Protein AF-A0A2D8CBP5-F1 (afdb_monomer)

pLDDT: mean 80.29, std 13.77,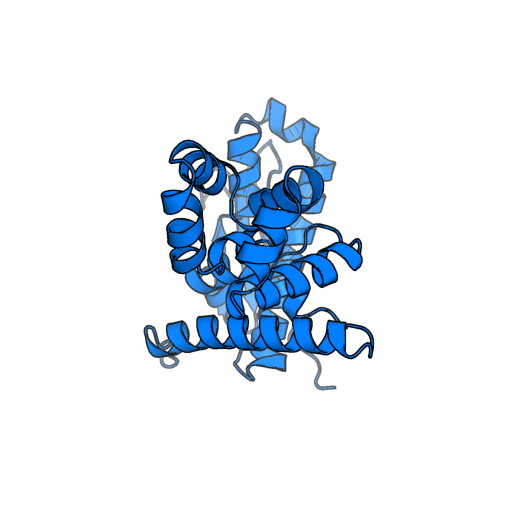 range [31.55, 96.19]

Structure (mmCIF, N/CA/C/O backbone):
data_AF-A0A2D8CBP5-F1
#
_entry.id   AF-A0A2D8CBP5-F1
#
loop_
_atom_site.group_PDB
_atom_site.id
_atom_site.type_symbol
_atom_site.label_atom_id
_atom_site.label_alt_id
_atom_site.label_comp_id
_atom_site.label_asym_id
_atom_site.label_entity_id
_atom_site.label_seq_id
_atom_site.pdbx_PDB_ins_code
_atom_site.Cartn_x
_atom_site.Cartn_y
_atom_site.Cartn_z
_atom_site.occupancy
_atom_site.B_iso_or_equiv
_atom_site.auth_seq_id
_atom_site.auth_comp_id
_atom_site.auth_asym_id
_atom_site.auth_atom_id
_atom_site.pdbx_PDB_model_num
ATOM 1 N N . MET A 1 1 ? 24.090 -18.699 -6.655 1.00 42.22 1 MET A N 1
ATOM 2 C CA . MET A 1 1 ? 23.149 -17.684 -7.175 1.00 42.22 1 MET A CA 1
ATOM 3 C C . MET A 1 1 ? 23.196 -17.719 -8.694 1.00 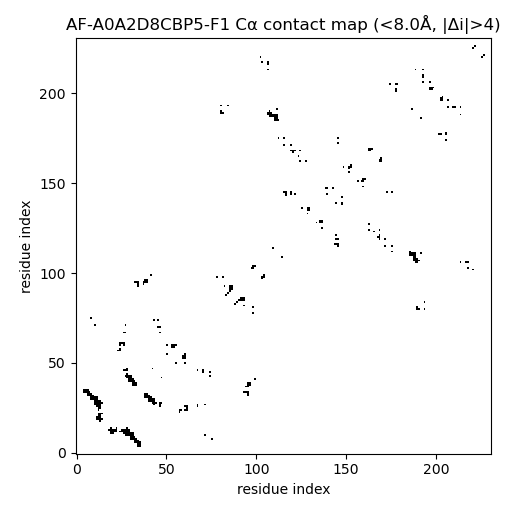42.22 1 MET A C 1
ATOM 5 O O . MET A 1 1 ? 24.270 -17.511 -9.251 1.00 42.22 1 MET A O 1
ATOM 9 N N . GLN A 1 2 ? 22.088 -18.048 -9.367 1.00 48.50 2 GLN A N 1
ATOM 10 C CA . GLN A 1 2 ? 21.991 -17.847 -10.818 1.00 48.50 2 GLN A CA 1
ATOM 11 C C . GLN A 1 2 ? 22.152 -16.346 -11.109 1.00 48.50 2 GLN A C 1
ATOM 13 O O . GLN A 1 2 ? 21.658 -15.511 -10.352 1.00 48.50 2 GLN A O 1
ATOM 18 N N . LYS A 1 3 ? 22.898 -15.982 -12.159 1.00 60.31 3 LYS A N 1
ATOM 19 C CA . LYS A 1 3 ? 23.015 -14.575 -12.569 1.00 60.31 3 LYS A CA 1
ATOM 20 C C . LYS A 1 3 ? 21.635 -14.097 -13.027 1.00 60.31 3 LYS A C 1
ATOM 22 O O . LYS A 1 3 ? 21.144 -14.600 -14.035 1.00 60.31 3 LYS A O 1
ATOM 27 N N . LYS A 1 4 ? 21.038 -13.138 -12.306 1.00 67.50 4 LYS A N 1
ATOM 28 C CA . LYS A 1 4 ? 19.790 -12.475 -12.719 1.00 67.50 4 LYS A CA 1
ATOM 29 C C . LYS A 1 4 ? 19.959 -11.883 -14.120 1.00 67.50 4 LYS A C 1
ATOM 31 O O . LYS A 1 4 ? 21.032 -11.374 -14.467 1.00 67.50 4 LYS A O 1
ATOM 36 N N . THR A 1 5 ? 18.915 -11.975 -14.939 1.00 76.75 5 THR A N 1
ATOM 37 C CA . THR A 1 5 ? 18.967 -11.431 -16.299 1.00 76.75 5 THR A CA 1
ATOM 38 C C . THR A 1 5 ? 19.002 -9.905 -16.240 1.00 76.75 5 THR A C 1
ATOM 40 O O . THR A 1 5 ? 18.386 -9.288 -15.376 1.00 76.75 5 THR A O 1
ATOM 43 N N . LYS A 1 6 ? 19.735 -9.268 -17.159 1.00 82.81 6 LYS A N 1
ATOM 44 C CA . LYS A 1 6 ? 19.894 -7.811 -17.163 1.00 82.81 6 LYS A CA 1
ATOM 45 C C . LYS A 1 6 ? 18.568 -7.113 -17.491 1.00 82.81 6 LYS A C 1
ATOM 47 O O . LYS A 1 6 ? 18.084 -7.212 -18.620 1.00 82.81 6 LYS A O 1
ATOM 52 N N . LEU A 1 7 ? 18.035 -6.367 -16.526 1.00 86.50 7 LEU A N 1
ATOM 53 C CA . LEU A 1 7 ? 16.952 -5.409 -16.724 1.00 86.50 7 LEU A CA 1
ATOM 54 C C . LEU A 1 7 ? 17.525 -4.092 -17.270 1.00 86.50 7 LEU A C 1
ATOM 56 O O . LEU A 1 7 ? 18.588 -3.639 -16.846 1.00 86.50 7 LEU A O 1
ATOM 60 N N . ALA A 1 8 ? 16.860 -3.497 -18.259 1.00 87.00 8 ALA A N 1
ATOM 61 C CA . ALA A 1 8 ? 17.234 -2.197 -18.803 1.00 87.00 8 ALA A CA 1
ATOM 62 C C . ALA A 1 8 ? 16.045 -1.238 -18.726 1.00 87.00 8 ALA A C 1
ATOM 64 O O . ALA A 1 8 ? 15.034 -1.450 -19.394 1.00 87.00 8 ALA A O 1
ATOM 65 N N . ILE A 1 9 ? 16.199 -0.172 -17.942 1.00 85.19 9 ILE A N 1
ATOM 66 C CA . ILE A 1 9 ? 15.180 0.854 -17.717 1.00 85.19 9 ILE A CA 1
ATOM 67 C C . ILE A 1 9 ? 15.685 2.164 -18.321 1.00 85.19 9 ILE A C 1
ATOM 69 O O . ILE A 1 9 ? 16.819 2.576 -18.073 1.00 85.19 9 ILE A O 1
ATOM 73 N N . LYS A 1 10 ? 14.874 2.803 -19.165 1.00 83.31 10 LYS A N 1
ATOM 74 C CA . LYS A 1 10 ? 15.199 4.083 -19.806 1.00 83.31 10 LYS A CA 1
ATOM 75 C C . LYS A 1 10 ? 14.078 5.080 -19.575 1.00 83.31 10 LYS A C 1
ATOM 77 O O . LYS A 1 10 ? 12.931 4.787 -19.897 1.00 83.31 10 LYS A O 1
ATOM 82 N N . HIS A 1 11 ? 14.436 6.258 -19.084 1.00 74.06 11 HIS A N 1
ATOM 83 C CA . HIS A 1 11 ? 13.513 7.368 -18.888 1.00 74.06 11 HIS A CA 1
ATOM 84 C C . HIS A 1 11 ? 13.548 8.303 -20.089 1.00 74.06 11 HIS A C 1
ATOM 86 O O . HIS A 1 11 ? 14.586 8.487 -20.729 1.00 74.06 11 HIS A O 1
ATOM 92 N N . TYR A 1 12 ? 12.396 8.881 -20.400 1.00 73.50 12 TYR A N 1
ATOM 93 C CA . TYR A 1 12 ? 12.207 9.718 -21.568 1.00 73.50 12 TYR A CA 1
ATOM 94 C C . TYR A 1 12 ? 11.444 10.989 -21.232 1.00 73.50 12 TYR A C 1
ATOM 96 O O . TYR A 1 12 ? 10.463 10.979 -20.491 1.00 73.50 12 TYR A O 1
ATOM 104 N N . HIS A 1 13 ? 11.876 12.076 -21.864 1.00 66.94 13 HIS A N 1
ATOM 105 C CA . HIS A 1 13 ? 11.347 13.417 -21.659 1.00 66.94 13 HIS A CA 1
ATOM 106 C C . HIS A 1 13 ? 10.540 13.850 -22.893 1.00 66.94 13 HIS A C 1
ATOM 108 O O . HIS A 1 13 ? 11.087 13.876 -24.001 1.00 66.94 13 HIS A O 1
ATOM 114 N N . GLY A 1 14 ? 9.253 14.184 -22.738 1.00 55.59 14 GLY A N 1
ATOM 115 C CA . GLY A 1 14 ? 8.400 14.592 -23.869 1.00 55.59 14 GLY A CA 1
ATOM 116 C C . GLY A 1 14 ? 6.905 14.653 -23.554 1.00 55.59 14 GLY A C 1
ATOM 117 O O . GLY A 1 14 ? 6.440 13.903 -22.712 1.00 55.59 14 GLY A O 1
ATOM 118 N N . LYS A 1 15 ? 6.156 15.521 -24.254 1.00 51.97 15 LYS A N 1
ATOM 119 C CA . LYS A 1 15 ? 4.681 15.625 -24.162 1.00 51.97 15 LYS A CA 1
ATOM 120 C C . LYS A 1 15 ? 3.926 14.599 -25.032 1.00 51.97 15 LYS A C 1
ATOM 122 O O . LYS A 1 15 ? 2.720 14.468 -24.891 1.00 51.97 15 LYS A O 1
ATOM 127 N N . GLU A 1 16 ? 4.619 13.888 -25.926 1.00 51.06 16 GLU A N 1
ATOM 128 C CA . GLU A 1 16 ? 4.045 12.908 -26.862 1.00 51.06 16 GLU A CA 1
ATOM 129 C C . GLU A 1 16 ? 5.017 11.734 -27.078 1.00 51.06 16 GLU A C 1
ATOM 131 O O . GLU A 1 16 ? 6.237 11.936 -27.115 1.00 51.06 16 GLU A O 1
ATOM 136 N N . LEU A 1 17 ? 4.478 10.526 -27.295 1.00 43.56 17 LEU A N 1
ATOM 137 C CA . LEU A 1 17 ? 5.225 9.281 -27.558 1.00 43.56 17 LEU A CA 1
ATOM 138 C C . LEU A 1 17 ? 6.213 9.390 -28.737 1.00 43.56 17 LEU A C 1
ATOM 140 O O . LEU A 1 17 ? 7.260 8.742 -28.727 1.00 43.56 17 LEU A O 1
ATOM 144 N N . GLU A 1 18 ? 5.906 10.226 -29.730 1.00 43.53 18 GLU A N 1
ATOM 145 C CA . GLU A 1 18 ? 6.716 10.435 -30.939 1.00 43.53 18 GLU A CA 1
ATOM 146 C C . GLU A 1 18 ? 7.840 11.473 -30.757 1.00 43.53 18 GLU A C 1
ATOM 148 O O . GLU A 1 18 ? 8.780 11.525 -31.550 1.00 43.53 18 GLU A O 1
ATOM 153 N N . LYS A 1 19 ? 7.784 12.291 -29.695 1.00 43.28 19 LYS A N 1
ATOM 154 C CA . LYS A 1 19 ? 8.710 13.419 -29.442 1.00 43.28 19 LYS A CA 1
ATOM 155 C C . LYS A 1 19 ? 9.721 13.147 -28.324 1.00 43.28 19 LYS A C 1
ATOM 157 O O . LYS A 1 19 ? 10.393 14.064 -27.843 1.00 43.28 19 LYS A O 1
ATOM 162 N N . ILE A 1 20 ? 9.836 11.887 -27.915 1.00 43.75 20 ILE A N 1
ATOM 163 C CA . ILE A 1 20 ? 10.781 11.404 -26.910 1.00 43.75 20 ILE A CA 1
ATOM 164 C C . ILE A 1 20 ? 12.217 11.856 -27.260 1.00 43.75 20 ILE A C 1
ATOM 166 O O . ILE A 1 20 ? 12.769 11.461 -28.286 1.00 43.75 20 ILE A O 1
ATOM 170 N N . GLY A 1 21 ? 12.813 12.69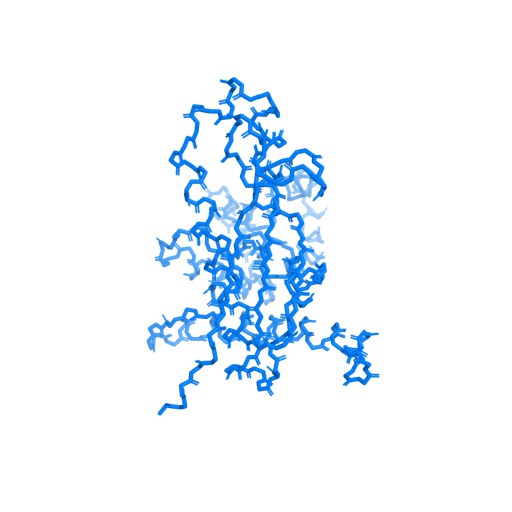9 -26.403 1.00 41.41 21 GLY A N 1
ATOM 171 C CA . GLY A 1 21 ? 14.166 13.258 -26.580 1.00 41.41 21 GLY A CA 1
ATOM 172 C C . GLY A 1 21 ? 14.232 14.742 -26.975 1.00 41.41 21 GLY A C 1
ATOM 173 O O . GLY A 1 21 ? 15.328 15.250 -27.193 1.00 41.41 21 GLY A O 1
ATOM 174 N N . LYS A 1 22 ? 13.092 15.448 -27.064 1.00 42.06 22 LYS A N 1
ATOM 175 C CA . LYS A 1 22 ? 13.033 16.880 -27.439 1.00 42.06 22 LYS A CA 1
ATOM 176 C C . LYS A 1 22 ? 12.299 17.783 -26.433 1.00 42.06 22 LYS A C 1
ATOM 178 O O . LYS A 1 22 ? 11.896 18.887 -26.790 1.00 42.06 22 LYS A O 1
ATOM 183 N N . SER A 1 23 ? 12.093 17.343 -25.189 1.00 43.97 23 SER A N 1
ATOM 184 C CA . SER A 1 23 ? 11.546 18.220 -24.141 1.00 43.97 23 SER A CA 1
ATOM 185 C C . SER A 1 23 ? 12.640 19.109 -23.558 1.00 43.97 23 SER A C 1
ATOM 187 O O . SER A 1 23 ? 13.633 18.598 -23.048 1.00 43.97 23 SER A O 1
ATOM 189 N N . SER A 1 24 ? 12.433 20.426 -23.576 1.00 47.03 24 SER A N 1
ATOM 190 C CA . SER A 1 24 ? 13.322 21.404 -22.937 1.00 47.03 24 SER A CA 1
ATOM 191 C C . SER A 1 24 ? 13.327 21.321 -21.405 1.00 47.03 24 SER A C 1
ATOM 193 O O . SER A 1 24 ? 14.210 21.894 -20.778 1.00 47.03 24 SER A O 1
ATOM 195 N N . ALA A 1 25 ? 12.364 20.614 -20.800 1.00 52.66 25 ALA A N 1
ATOM 196 C CA . ALA A 1 25 ? 12.226 20.502 -19.348 1.00 52.66 25 ALA A CA 1
ATOM 197 C C . ALA A 1 25 ? 12.965 19.302 -18.728 1.00 52.66 25 ALA A C 1
ATOM 199 O O . ALA A 1 25 ? 13.000 19.208 -17.508 1.00 52.66 25 ALA A O 1
ATOM 200 N N . SER A 1 26 ? 13.502 18.365 -19.526 1.00 56.03 26 SER A N 1
ATOM 201 C CA . SER A 1 26 ? 14.209 17.162 -19.029 1.00 56.03 26 SER A CA 1
ATOM 202 C C . SER A 1 26 ? 13.465 16.371 -17.934 1.00 56.03 26 SER A C 1
ATOM 204 O O . SER A 1 26 ? 14.080 15.690 -17.120 1.00 56.03 26 SER A O 1
ATOM 206 N N . PHE A 1 27 ? 12.130 16.430 -17.917 1.00 64.56 27 PHE A N 1
ATOM 207 C CA . PHE A 1 27 ? 11.296 15.748 -16.927 1.00 64.56 27 PHE A CA 1
ATOM 208 C C . PHE A 1 27 ? 10.838 14.372 -17.452 1.00 64.56 27 PHE A C 1
ATOM 210 O O . PHE A 1 27 ? 10.397 14.300 -18.605 1.00 64.56 27 PHE A O 1
ATOM 217 N N . PRO A 1 28 ? 11.022 13.259 -16.716 1.00 66.69 28 PRO A N 1
ATOM 218 C CA . PRO A 1 28 ? 10.708 11.911 -17.188 1.00 66.69 28 PRO A CA 1
ATOM 219 C C . PRO A 1 28 ? 9.190 11.698 -17.208 1.00 66.69 28 PRO A C 1
ATOM 221 O O . PRO A 1 28 ? 8.553 11.544 -16.175 1.00 66.69 28 PRO A O 1
ATOM 224 N N . LEU A 1 29 ? 8.601 11.693 -18.400 1.00 70.88 29 LEU A N 1
ATOM 225 C CA . LEU A 1 29 ? 7.168 11.432 -18.581 1.00 70.88 29 LEU A CA 1
ATOM 226 C C . LEU A 1 29 ? 6.894 10.007 -19.044 1.00 70.88 29 LEU A C 1
ATOM 228 O O . LEU A 1 29 ? 5.781 9.520 -18.885 1.00 70.88 29 LEU A O 1
ATOM 232 N N . TYR A 1 30 ? 7.905 9.315 -19.571 1.00 75.25 30 TYR A N 1
ATOM 233 C CA . TYR A 1 30 ? 7.776 7.927 -19.992 1.00 75.25 30 TYR A CA 1
ATOM 234 C C . TYR A 1 30 ? 8.954 7.083 -19.521 1.00 75.25 30 TYR A C 1
ATOM 236 O O . TYR A 1 30 ? 10.094 7.549 -19.477 1.00 75.25 30 TYR A O 1
ATOM 244 N N . VAL A 1 31 ? 8.669 5.815 -19.255 1.00 83.00 31 VAL A N 1
ATOM 245 C CA . VAL A 1 31 ? 9.629 4.777 -18.895 1.00 83.00 31 VAL A CA 1
ATOM 246 C C . VAL A 1 31 ? 9.542 3.671 -19.939 1.00 83.00 31 VAL A C 1
ATOM 248 O O . VAL A 1 31 ? 8.459 3.246 -20.338 1.00 83.00 31 VAL A O 1
ATOM 251 N N . MET A 1 32 ? 10.688 3.200 -20.418 1.00 86.88 32 MET A N 1
ATOM 252 C CA . MET A 1 32 ? 10.793 1.938 -21.141 1.00 86.88 32 MET A CA 1
ATOM 253 C C . MET A 1 32 ? 11.512 0.939 -20.267 1.00 86.88 32 MET A C 1
ATOM 255 O O . MET A 1 32 ? 12.648 1.175 -19.859 1.00 86.88 32 MET A O 1
ATOM 259 N N . VAL A 1 33 ? 10.883 -0.211 -20.096 1.00 87.94 33 VAL A N 1
ATOM 260 C CA . VAL A 1 33 ? 11.467 -1.364 -19.431 1.00 87.94 33 VAL A CA 1
ATOM 261 C C . VAL A 1 33 ? 11.685 -2.442 -20.481 1.00 87.94 33 VAL A C 1
ATOM 263 O O . VAL A 1 33 ? 10.768 -2.831 -21.207 1.00 87.94 33 VAL A O 1
ATOM 266 N N . ARG A 1 34 ? 12.927 -2.906 -20.598 1.00 88.06 34 ARG A N 1
ATOM 267 C CA . ARG A 1 34 ? 13.308 -4.039 -21.438 1.00 88.06 34 ARG A CA 1
ATOM 268 C C . ARG A 1 34 ? 13.879 -5.136 -20.559 1.00 88.06 34 ARG A C 1
ATOM 270 O O . ARG A 1 34 ? 14.857 -4.915 -19.846 1.00 88.06 34 ARG A O 1
ATOM 277 N N . TYR A 1 35 ? 13.308 -6.323 -20.691 1.00 88.69 35 TYR A N 1
ATOM 278 C CA . TYR A 1 35 ? 13.758 -7.524 -20.009 1.00 88.69 35 TYR A CA 1
ATOM 279 C C . TYR A 1 35 ? 13.733 -8.691 -20.993 1.00 88.69 35 TYR A C 1
ATOM 281 O O . TYR A 1 35 ? 12.716 -8.930 -21.644 1.00 88.69 35 TYR A O 1
ATOM 289 N N . LYS A 1 36 ? 14.869 -9.383 -21.156 1.00 86.62 36 LYS A N 1
ATOM 290 C CA . LYS A 1 36 ? 15.049 -10.420 -22.191 1.00 86.62 36 LYS A CA 1
ATOM 291 C C . LYS A 1 36 ? 14.610 -9.899 -23.579 1.00 86.62 36 LYS A C 1
ATOM 293 O O . LYS A 1 36 ? 15.136 -8.886 -24.060 1.00 86.62 36 LYS A O 1
ATOM 298 N N . ASN A 1 37 ? 13.648 -10.575 -24.210 1.00 83.38 37 ASN A N 1
ATOM 299 C CA . ASN A 1 37 ? 13.089 -10.226 -25.519 1.00 83.38 37 ASN A CA 1
ATOM 300 C C . ASN A 1 37 ? 11.840 -9.334 -25.429 1.00 83.38 37 ASN A C 1
ATOM 302 O O . ASN A 1 37 ? 11.390 -8.820 -26.453 1.00 83.38 37 ASN A O 1
ATOM 306 N N . ALA A 1 38 ? 11.311 -9.102 -24.225 1.00 86.00 38 ALA A N 1
ATOM 307 C CA . ALA A 1 38 ? 10.141 -8.270 -24.002 1.00 86.00 38 ALA A CA 1
ATOM 308 C C . ALA A 1 38 ? 10.534 -6.803 -23.769 1.00 86.00 38 ALA A C 1
ATOM 310 O O . ALA A 1 38 ? 11.563 -6.479 -23.162 1.00 86.00 38 ALA A O 1
ATOM 311 N N . LYS A 1 39 ? 9.696 -5.893 -24.266 1.00 87.38 39 LYS A N 1
ATOM 312 C CA . LYS A 1 39 ? 9.829 -4.450 -24.059 1.00 87.38 39 LYS A CA 1
ATOM 313 C C . LYS A 1 39 ? 8.448 -3.853 -23.816 1.00 87.38 39 LYS A C 1
ATOM 315 O O . LYS A 1 39 ? 7.542 -4.095 -24.607 1.00 87.38 39 LYS A O 1
ATOM 320 N N . THR A 1 40 ? 8.331 -3.016 -22.796 1.00 85.94 40 THR A N 1
ATOM 321 C CA . THR A 1 40 ? 7.116 -2.243 -22.520 1.00 85.94 40 THR A CA 1
ATOM 322 C C . THR A 1 40 ? 7.495 -0.786 -22.328 1.00 85.94 40 THR A C 1
ATOM 324 O O . THR A 1 40 ? 8.549 -0.471 -21.773 1.00 85.94 40 THR A O 1
ATOM 327 N N . LYS A 1 41 ? 6.657 0.109 -22.848 1.00 85.25 41 LYS A N 1
ATOM 328 C CA . LYS A 1 41 ? 6.745 1.551 -22.623 1.00 85.25 41 LYS A CA 1
ATOM 329 C C . LYS A 1 41 ? 5.491 1.996 -21.897 1.00 85.25 41 LYS A C 1
ATOM 331 O O . LYS A 1 41 ? 4.406 1.568 -22.277 1.00 85.25 41 LYS A O 1
ATOM 336 N N . PHE A 1 42 ? 5.643 2.880 -20.927 1.00 80.31 42 PHE A N 1
ATOM 337 C CA . PHE A 1 42 ? 4.525 3.436 -20.180 1.00 80.31 42 PHE A CA 1
ATOM 338 C C . PHE A 1 42 ? 4.828 4.837 -19.689 1.00 80.31 42 PHE A C 1
ATOM 340 O O . PHE A 1 42 ? 5.968 5.293 -19.767 1.00 80.31 42 PHE A O 1
ATOM 347 N N . ALA A 1 43 ? 3.795 5.547 -19.255 1.00 78.62 43 ALA A N 1
ATOM 348 C CA . ALA A 1 43 ? 3.967 6.873 -18.693 1.00 78.62 43 ALA A CA 1
ATOM 349 C C . ALA A 1 43 ? 4.463 6.759 -17.242 1.00 78.62 43 ALA A C 1
ATOM 351 O O . ALA A 1 43 ? 3.899 5.981 -16.479 1.00 78.62 43 ALA A O 1
ATOM 352 N N . SER A 1 44 ? 5.511 7.498 -16.859 1.00 78.31 44 SER A N 1
ATOM 353 C CA . SER A 1 44 ? 6.015 7.474 -15.473 1.00 78.31 44 SER A CA 1
ATOM 354 C C . SER A 1 44 ? 4.940 8.034 -14.554 1.00 78.31 44 SER A C 1
ATOM 356 O O . SER A 1 44 ? 4.545 9.190 -14.708 1.00 78.31 44 SER A O 1
ATOM 358 N N . ARG A 1 45 ? 4.456 7.234 -13.603 1.00 73.81 45 ARG A N 1
ATOM 359 C CA . ARG A 1 45 ? 3.365 7.658 -12.716 1.00 73.81 45 ARG A CA 1
ATOM 360 C C . ARG A 1 45 ? 3.859 8.548 -11.589 1.00 73.81 45 ARG A C 1
ATOM 362 O O . ARG A 1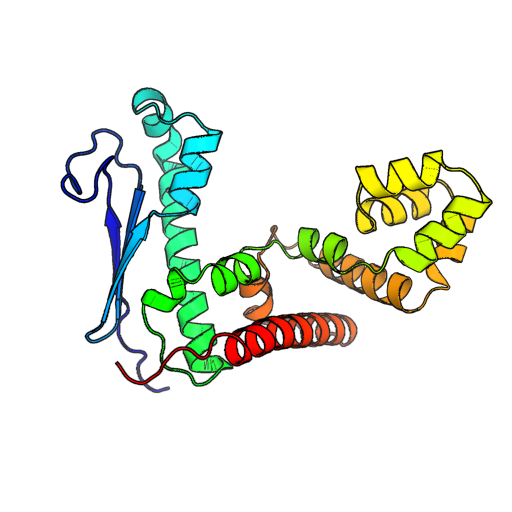 45 ? 3.187 9.535 -11.292 1.00 73.81 45 ARG A O 1
ATOM 369 N N . LEU A 1 46 ? 5.057 8.292 -11.058 1.00 74.75 46 LEU A N 1
ATOM 370 C CA . LEU A 1 46 ? 5.739 9.233 -10.163 1.00 74.75 46 LEU A CA 1
ATOM 371 C C . LEU A 1 46 ? 5.979 10.571 -10.870 1.00 74.75 46 LEU A C 1
ATOM 373 O O . LEU A 1 46 ? 5.686 11.632 -10.320 1.00 74.75 46 LEU A O 1
ATOM 377 N N . GLY A 1 47 ? 6.402 10.515 -12.135 1.00 75.81 47 GLY A N 1
ATOM 378 C CA . GLY A 1 47 ? 6.550 11.692 -12.976 1.00 75.81 47 GLY A CA 1
ATOM 379 C C . GLY A 1 47 ? 5.235 12.448 -13.205 1.00 75.81 47 GLY A C 1
ATOM 380 O O . GLY A 1 47 ? 5.174 13.656 -12.987 1.00 75.81 47 GLY A O 1
ATOM 381 N N . ILE A 1 48 ? 4.166 11.757 -13.615 1.00 75.38 48 ILE A N 1
ATOM 382 C CA . ILE A 1 48 ? 2.849 12.371 -13.855 1.00 75.38 48 ILE A CA 1
ATOM 383 C C . ILE A 1 48 ? 2.297 13.008 -12.577 1.00 75.38 48 ILE A C 1
ATOM 385 O O . ILE A 1 48 ? 1.827 14.144 -12.623 1.00 75.38 48 ILE A O 1
ATOM 389 N N . ARG A 1 49 ? 2.360 12.302 -11.441 1.00 74.12 49 ARG A N 1
ATOM 390 C CA . ARG A 1 49 ? 1.873 12.811 -10.154 1.00 74.12 49 ARG A CA 1
ATOM 391 C C . ARG A 1 49 ? 2.596 14.100 -9.774 1.00 74.12 49 ARG A C 1
ATOM 393 O O . ARG A 1 49 ? 1.942 15.109 -9.529 1.00 74.12 49 ARG A O 1
ATOM 400 N N . PHE A 1 50 ? 3.923 14.095 -9.846 1.00 75.69 50 PHE A N 1
ATOM 401 C CA . PHE A 1 50 ? 4.730 15.272 -9.543 1.00 75.69 50 PHE A CA 1
ATOM 402 C C . PHE A 1 50 ? 4.403 16.463 -10.456 1.00 75.69 50 PHE A C 1
ATOM 404 O O . PHE A 1 50 ? 4.304 17.597 -9.990 1.00 75.69 50 PHE A O 1
ATOM 411 N N . VAL A 1 51 ? 4.202 16.221 -11.755 1.00 75.06 51 VAL A N 1
ATOM 412 C CA . VAL A 1 51 ? 3.820 17.261 -12.727 1.00 75.06 51 VAL A CA 1
ATOM 413 C C . VAL A 1 51 ? 2.449 17.856 -12.413 1.00 75.06 51 VAL A C 1
ATOM 415 O O . VAL A 1 51 ? 2.274 19.070 -12.531 1.00 75.06 51 VAL A O 1
ATOM 418 N N . ASN A 1 52 ? 1.491 17.025 -12.000 1.00 72.31 52 ASN A N 1
ATOM 419 C CA . ASN A 1 52 ? 0.158 17.481 -11.609 1.00 72.31 52 ASN A CA 1
ATOM 420 C C . ASN A 1 52 ? 0.199 18.325 -10.327 1.00 72.31 52 ASN A C 1
ATOM 422 O O . ASN A 1 52 ? -0.491 19.336 -10.246 1.00 72.31 52 ASN A O 1
ATOM 426 N N . GLU A 1 53 ? 1.028 17.942 -9.355 1.00 76.81 53 GLU A N 1
ATOM 427 C CA . GLU A 1 53 ? 1.172 18.640 -8.071 1.00 76.81 53 GLU A CA 1
ATOM 428 C C . GLU A 1 53 ? 1.924 19.976 -8.190 1.00 76.81 53 GLU A C 1
ATOM 430 O O . GLU A 1 53 ? 1.604 20.928 -7.482 1.00 76.81 53 GLU A O 1
ATOM 435 N N . ASN A 1 54 ? 2.906 20.072 -9.094 1.00 74.31 54 ASN A N 1
ATOM 436 C CA . ASN A 1 54 ? 3.817 21.224 -9.180 1.00 74.31 54 ASN A CA 1
ATOM 437 C C . ASN A 1 54 ? 3.560 22.147 -10.383 1.00 74.31 54 ASN A C 1
ATOM 439 O O . ASN A 1 54 ? 4.284 23.123 -10.579 1.00 74.31 54 ASN A O 1
ATOM 443 N N . GLY A 1 55 ? 2.533 21.859 -11.187 1.00 66.12 55 GLY A N 1
ATOM 444 C CA . GLY A 1 55 ? 2.221 22.596 -12.407 1.00 66.12 55 GLY A CA 1
ATOM 445 C C . GLY A 1 55 ? 3.138 22.199 -13.569 1.00 66.12 55 GLY A C 1
ATOM 446 O O . GLY A 1 55 ? 4.361 22.284 -13.503 1.00 66.12 55 GLY A O 1
ATOM 447 N N . GLY A 1 56 ? 2.543 21.785 -14.690 1.00 66.19 56 GLY A N 1
ATOM 448 C CA . GLY A 1 56 ? 3.266 21.253 -15.853 1.00 66.19 56 GLY A CA 1
ATOM 449 C C . GLY A 1 56 ? 4.045 22.265 -16.702 1.00 66.19 56 GLY A C 1
ATOM 450 O O . GLY A 1 56 ? 4.396 21.961 -17.848 1.00 66.19 56 GLY A O 1
ATOM 451 N N . GLU A 1 57 ? 4.303 23.469 -16.188 1.00 69.94 57 GLU A N 1
ATOM 452 C CA . GLU A 1 57 ? 5.099 24.479 -16.881 1.00 69.94 57 GLU A CA 1
ATOM 453 C C . GLU A 1 57 ? 6.596 24.158 -16.793 1.00 69.94 57 GLU A C 1
ATOM 455 O O . GLU A 1 57 ? 7.175 23.989 -15.721 1.00 69.94 57 GLU A O 1
ATOM 460 N N . SER A 1 58 ? 7.268 24.131 -17.945 1.00 65.25 58 SER A N 1
ATOM 461 C CA . SER A 1 58 ? 8.695 23.798 -18.048 1.00 65.25 58 SER A CA 1
ATOM 462 C C . SER A 1 58 ? 9.611 24.734 -17.249 1.00 65.25 58 SER A C 1
ATOM 464 O O . SER A 1 58 ? 10.652 24.304 -16.759 1.00 65.25 58 SER A O 1
ATOM 466 N N . SER A 1 59 ? 9.230 26.007 -17.112 1.00 67.81 59 SER A N 1
ATOM 467 C CA . SER A 1 59 ? 9.936 27.029 -16.322 1.00 67.81 59 SER A CA 1
ATOM 468 C C . SER A 1 59 ? 9.904 26.749 -14.815 1.00 67.81 59 SER A C 1
ATOM 470 O O . SER A 1 59 ? 10.812 27.168 -14.093 1.00 67.81 59 SER A O 1
ATOM 472 N N . ILE A 1 60 ? 8.866 26.053 -14.346 1.00 68.00 60 ILE A N 1
ATOM 473 C CA . ILE A 1 60 ? 8.672 25.658 -12.951 1.00 68.00 60 ILE A CA 1
ATOM 474 C C . ILE A 1 60 ? 9.396 24.334 -12.699 1.00 68.00 60 ILE A C 1
ATOM 476 O O . ILE A 1 60 ? 10.257 24.268 -11.824 1.00 68.00 60 ILE A O 1
ATOM 480 N N . LEU A 1 61 ? 9.145 23.322 -13.536 1.00 65.88 61 LEU A N 1
ATOM 481 C CA . LEU A 1 61 ? 9.731 21.983 -13.394 1.00 65.88 61 LEU A CA 1
ATOM 482 C C . LEU A 1 61 ? 11.265 21.976 -13.491 1.00 65.88 61 LEU A C 1
ATOM 484 O O . LEU A 1 61 ? 11.921 21.218 -12.781 1.00 65.88 61 LEU A O 1
ATOM 488 N N . GLY A 1 62 ? 11.856 22.867 -14.298 1.00 65.19 62 GLY A N 1
ATOM 489 C CA . GLY A 1 62 ? 13.314 22.998 -14.421 1.00 65.19 62 GLY A CA 1
ATOM 490 C C . GLY A 1 62 ? 14.036 23.423 -13.133 1.00 65.19 62 GLY A C 1
ATOM 491 O O . GLY A 1 62 ? 15.263 23.347 -13.069 1.00 65.19 62 GLY A O 1
ATOM 492 N N . LYS A 1 63 ? 13.302 23.860 -12.098 1.00 73.88 63 LYS A N 1
ATOM 493 C CA . LYS A 1 63 ? 13.854 24.206 -10.777 1.00 73.88 63 LYS A CA 1
ATOM 494 C C . LYS A 1 63 ? 13.990 22.996 -9.842 1.00 73.88 63 LYS A C 1
ATOM 496 O O . LYS A 1 63 ? 14.705 23.097 -8.850 1.00 73.88 63 LYS A O 1
ATOM 501 N N . PHE A 1 64 ? 13.381 21.857 -10.177 1.00 71.44 64 PHE A N 1
ATOM 502 C CA . PHE A 1 64 ? 13.283 20.666 -9.320 1.00 71.44 64 PHE A CA 1
ATOM 503 C C . PHE A 1 64 ? 14.218 19.523 -9.748 1.00 71.44 64 PHE A C 1
ATOM 505 O O . PHE A 1 64 ? 13.922 18.349 -9.560 1.00 71.44 64 PHE A O 1
ATOM 512 N N . ASN A 1 65 ? 15.376 19.835 -10.341 1.00 69.00 65 ASN A N 1
ATOM 513 C CA . ASN A 1 65 ? 16.268 18.812 -10.908 1.00 69.00 65 ASN A CA 1
ATOM 514 C C . ASN A 1 65 ? 16.696 17.719 -9.909 1.00 69.00 65 ASN A C 1
ATOM 516 O O . ASN A 1 65 ? 16.896 16.578 -10.315 1.00 69.00 65 ASN A O 1
ATOM 520 N N . ARG A 1 66 ? 16.848 18.044 -8.617 1.00 74.19 66 ARG A N 1
ATOM 521 C CA . ARG A 1 66 ? 17.182 17.044 -7.586 1.00 74.19 66 ARG A CA 1
ATOM 522 C C . ARG A 1 66 ? 16.014 16.101 -7.310 1.00 74.19 66 ARG A C 1
ATOM 524 O O . ARG A 1 66 ? 16.225 14.895 -7.251 1.00 74.19 66 ARG A O 1
ATOM 531 N N . ASP A 1 67 ? 14.806 16.640 -7.214 1.00 76.50 67 ASP A N 1
ATOM 532 C CA . ASP A 1 67 ? 13.596 15.853 -6.971 1.00 76.50 67 ASP A CA 1
ATOM 533 C C . ASP A 1 67 ? 13.300 14.945 -8.167 1.00 76.50 67 ASP A C 1
ATOM 535 O O . ASP A 1 67 ? 12.976 13.778 -7.997 1.00 76.50 67 ASP A O 1
ATOM 539 N N . VAL A 1 68 ? 13.544 15.429 -9.389 1.00 72.31 68 VAL A N 1
ATOM 540 C CA . VAL A 1 68 ? 13.456 14.619 -10.614 1.00 72.31 68 VAL A CA 1
ATOM 541 C C . VAL A 1 68 ? 14.386 13.407 -10.577 1.00 72.31 68 VAL A C 1
ATOM 543 O O . VAL A 1 68 ? 13.977 12.316 -10.968 1.00 72.31 68 VAL A O 1
ATOM 546 N N . ILE A 1 69 ? 15.630 13.581 -10.123 1.00 75.06 69 ILE A N 1
ATOM 547 C CA . ILE A 1 69 ? 16.579 12.467 -9.993 1.00 75.06 69 ILE A CA 1
ATOM 548 C C . ILE A 1 69 ? 16.070 11.465 -8.955 1.00 75.06 69 ILE A C 1
ATOM 550 O O . ILE A 1 69 ? 16.041 10.273 -9.250 1.00 75.06 69 ILE A O 1
ATOM 554 N N . SER A 1 70 ? 15.594 11.943 -7.801 1.00 78.12 70 SER A N 1
ATOM 555 C CA . SER A 1 70 ? 15.006 11.081 -6.767 1.00 78.12 70 SER A CA 1
ATOM 556 C C . SER A 1 70 ? 13.823 10.271 -7.304 1.00 78.12 70 SER A C 1
ATOM 558 O O . SER A 1 70 ? 13.768 9.066 -7.097 1.00 78.12 70 SER A O 1
ATOM 560 N N . LEU A 1 71 ? 12.918 10.895 -8.068 1.00 76.44 71 LEU A N 1
ATOM 561 C CA . LEU A 1 71 ? 11.772 10.202 -8.672 1.00 76.44 71 LEU A CA 1
ATOM 562 C C . LEU A 1 71 ? 12.208 9.102 -9.646 1.00 76.44 71 LEU A C 1
ATOM 564 O O . LEU A 1 71 ? 11.607 8.032 -9.676 1.00 76.44 71 LEU A O 1
ATOM 568 N N . ILE A 1 72 ? 13.251 9.351 -10.444 1.00 78.12 72 ILE A N 1
ATOM 569 C CA . ILE A 1 72 ? 13.815 8.346 -11.356 1.00 78.12 72 ILE A CA 1
ATOM 570 C C . ILE A 1 72 ? 14.407 7.178 -10.566 1.00 78.12 72 ILE A C 1
ATOM 572 O O . ILE A 1 72 ? 14.201 6.022 -10.934 1.00 78.12 72 ILE A O 1
ATOM 576 N N . GLU A 1 73 ? 15.154 7.465 -9.502 1.00 82.50 73 GLU A N 1
ATOM 577 C CA . GLU A 1 73 ? 15.740 6.442 -8.637 1.00 82.50 73 GLU A CA 1
ATOM 578 C C . GLU A 1 73 ? 14.655 5.599 -7.954 1.00 82.50 73 GLU A C 1
ATOM 580 O O . GLU A 1 73 ? 14.756 4.370 -7.944 1.00 82.50 73 GLU A O 1
ATOM 585 N N . ASP A 1 74 ? 13.586 6.234 -7.473 1.00 80.88 74 ASP A N 1
ATOM 586 C CA . ASP A 1 74 ? 12.440 5.565 -6.858 1.00 80.88 74 ASP A CA 1
ATOM 587 C C . ASP A 1 74 ? 11.675 4.687 -7.857 1.00 80.88 74 ASP A C 1
ATOM 589 O O . ASP A 1 74 ? 11.325 3.550 -7.535 1.00 80.88 74 ASP A O 1
ATOM 593 N N . GLU A 1 75 ? 11.475 5.161 -9.089 1.00 81.88 75 GLU A N 1
ATOM 594 C CA . GLU A 1 75 ? 10.838 4.393 -10.166 1.00 81.88 75 GLU A CA 1
ATOM 595 C C . GLU A 1 75 ? 11.690 3.168 -10.549 1.00 81.88 75 GLU A C 1
ATOM 597 O O . GLU A 1 75 ? 11.182 2.048 -10.623 1.00 81.88 75 GLU A O 1
ATOM 602 N N . VAL A 1 76 ? 13.008 3.339 -10.728 1.00 86.06 76 VAL A N 1
ATOM 603 C CA . VAL A 1 76 ? 13.935 2.220 -10.988 1.00 86.06 76 VAL A CA 1
ATOM 604 C C . VAL A 1 76 ? 13.878 1.205 -9.855 1.00 86.06 76 VAL A C 1
ATOM 606 O O . VAL A 1 76 ? 13.734 0.007 -10.110 1.00 86.06 76 VAL A O 1
ATOM 609 N N . LYS A 1 77 ? 13.966 1.677 -8.608 1.00 85.44 77 LYS A N 1
ATOM 610 C CA . LYS A 1 77 ? 13.911 0.828 -7.419 1.00 85.44 77 LYS A CA 1
ATOM 611 C C . LYS A 1 77 ? 12.597 0.059 -7.354 1.00 85.44 77 LYS A C 1
ATOM 613 O O . LYS A 1 77 ? 12.614 -1.129 -7.057 1.00 85.44 77 LYS A O 1
ATOM 618 N N . HIS A 1 78 ? 11.472 0.700 -7.657 1.00 84.25 78 HIS A N 1
ATOM 619 C CA . HIS A 1 78 ? 10.167 0.048 -7.675 1.00 84.25 78 HIS A CA 1
ATOM 620 C C . HIS A 1 78 ? 10.086 -1.070 -8.724 1.00 84.25 78 HIS A C 1
ATOM 622 O O . HIS A 1 78 ? 9.668 -2.179 -8.400 1.00 84.25 78 HIS A O 1
ATOM 628 N N . ILE A 1 79 ? 10.543 -0.823 -9.955 1.00 87.88 79 ILE A N 1
ATOM 629 C CA . ILE A 1 79 ? 10.521 -1.829 -11.029 1.00 87.88 79 ILE A CA 1
ATOM 630 C C . ILE A 1 79 ? 11.439 -3.015 -10.692 1.00 87.88 79 ILE A C 1
ATOM 632 O O . ILE A 1 79 ? 11.081 -4.168 -10.935 1.00 87.88 79 ILE A O 1
ATOM 636 N N . GLU A 1 80 ? 12.615 -2.749 -10.119 1.00 89.50 80 GLU A N 1
ATOM 637 C CA . GLU A 1 80 ? 13.526 -3.794 -9.641 1.00 89.50 80 GLU A CA 1
ATOM 638 C C . GLU A 1 80 ? 12.887 -4.617 -8.506 1.00 89.50 80 GLU A C 1
ATOM 640 O O . GLU A 1 80 ? 12.950 -5.844 -8.546 1.00 89.50 80 GLU A O 1
ATOM 645 N N . LEU A 1 81 ? 12.202 -3.971 -7.552 1.00 88.50 81 LEU A N 1
ATOM 646 C CA . LEU A 1 81 ? 11.465 -4.655 -6.481 1.00 88.50 81 LEU A CA 1
ATOM 647 C C . LEU A 1 81 ? 10.319 -5.515 -7.021 1.00 88.50 81 LEU A C 1
ATOM 649 O O . LEU A 1 81 ? 10.119 -6.623 -6.533 1.00 88.50 81 LEU A O 1
ATOM 653 N N . LEU A 1 82 ? 9.585 -5.038 -8.033 1.00 87.69 82 LEU A N 1
ATOM 654 C CA . LEU A 1 82 ? 8.550 -5.836 -8.692 1.00 87.69 82 LEU A CA 1
ATOM 655 C C . LEU A 1 82 ? 9.157 -7.075 -9.347 1.00 87.69 82 LEU A C 1
ATOM 657 O O . LEU A 1 82 ? 8.652 -8.175 -9.135 1.00 87.69 82 LEU A O 1
ATOM 661 N N . ARG A 1 83 ? 10.252 -6.923 -10.106 1.00 88.88 83 ARG A N 1
ATOM 662 C CA . ARG A 1 83 ? 10.949 -8.070 -10.704 1.00 88.88 83 ARG A CA 1
ATOM 663 C C . ARG A 1 83 ? 11.354 -9.076 -9.630 1.00 88.88 83 ARG A C 1
ATOM 665 O O . ARG A 1 83 ? 11.075 -10.258 -9.786 1.00 88.88 83 ARG A O 1
ATOM 672 N N . ASP A 1 84 ? 11.990 -8.605 -8.563 1.00 88.62 84 ASP A N 1
ATOM 673 C CA . ASP A 1 84 ? 12.461 -9.462 -7.478 1.00 88.62 84 ASP A CA 1
ATOM 674 C C . ASP A 1 84 ? 11.294 -10.170 -6.770 1.00 88.62 84 ASP A C 1
ATOM 676 O O . ASP A 1 84 ? 11.379 -11.364 -6.507 1.00 88.62 84 ASP A O 1
ATOM 680 N N . TYR A 1 85 ? 10.165 -9.492 -6.547 1.00 86.12 85 TYR A N 1
ATOM 681 C CA . TYR A 1 85 ? 8.963 -10.123 -5.999 1.00 86.12 85 TYR A CA 1
ATOM 682 C C . TYR A 1 85 ? 8.413 -11.227 -6.917 1.00 86.12 85 TYR A C 1
ATOM 684 O O . TYR A 1 85 ? 8.182 -12.348 -6.465 1.00 86.12 85 TYR A O 1
ATOM 692 N N . PHE A 1 86 ? 8.247 -10.965 -8.217 1.00 83.88 86 PHE A N 1
ATOM 693 C CA . PHE A 1 86 ? 7.731 -11.985 -9.136 1.00 83.88 86 PHE A CA 1
ATOM 694 C C . PHE A 1 86 ? 8.678 -13.179 -9.273 1.00 83.88 86 PHE A C 1
ATOM 696 O O . PHE A 1 86 ? 8.236 -14.321 -9.152 1.00 83.88 86 PHE A O 1
ATOM 703 N N . GLU A 1 87 ? 9.971 -12.933 -9.484 1.00 86.50 87 GLU A N 1
ATOM 704 C CA . GLU A 1 87 ? 10.932 -14.003 -9.761 1.00 86.50 87 GLU A CA 1
ATOM 705 C C . GLU A 1 87 ? 11.335 -14.770 -8.500 1.00 86.50 87 GLU A C 1
ATOM 707 O O . GLU A 1 87 ? 11.351 -16.001 -8.518 1.00 86.50 87 GLU A O 1
ATOM 712 N N . ASP A 1 88 ? 11.646 -14.067 -7.407 1.00 85.00 88 ASP A N 1
ATOM 713 C CA . ASP A 1 88 ? 12.226 -14.691 -6.216 1.00 85.00 88 ASP A CA 1
ATOM 714 C C . ASP A 1 88 ? 11.156 -15.146 -5.211 1.00 85.00 88 ASP A C 1
ATOM 716 O O . ASP A 1 88 ? 11.371 -16.135 -4.509 1.00 85.00 88 ASP A O 1
ATOM 720 N N . VAL A 1 89 ? 10.011 -14.451 -5.128 1.00 82.06 89 VAL A N 1
ATOM 721 C CA . VAL A 1 89 ? 8.942 -14.777 -4.162 1.00 82.06 89 VAL A CA 1
ATOM 722 C C . VAL A 1 89 ? 7.856 -15.633 -4.801 1.00 82.06 89 VAL A C 1
ATOM 724 O O . VAL A 1 89 ? 7.480 -16.660 -4.240 1.00 82.06 89 VAL A O 1
ATOM 727 N N . LEU A 1 90 ? 7.361 -15.240 -5.977 1.00 78.75 90 LEU A N 1
ATOM 728 C CA . LEU A 1 90 ? 6.275 -15.963 -6.649 1.00 78.75 90 LEU A CA 1
ATOM 729 C C . LEU A 1 90 ? 6.756 -17.062 -7.605 1.00 78.75 90 LEU A C 1
ATOM 731 O O . LEU A 1 90 ? 5.935 -17.853 -8.065 1.00 78.75 90 LEU A O 1
ATOM 735 N N . ALA A 1 91 ? 8.059 -17.133 -7.902 1.00 83.88 91 ALA A N 1
ATOM 736 C CA . ALA A 1 91 ? 8.628 -18.035 -8.910 1.00 83.88 91 ALA A CA 1
ATOM 737 C C . ALA A 1 91 ? 7.975 -17.886 -10.304 1.00 83.88 91 ALA A C 1
ATOM 739 O O . ALA A 1 91 ? 7.862 -18.850 -11.065 1.00 83.88 91 ALA A O 1
ATOM 740 N N . VAL A 1 92 ? 7.554 -16.665 -10.643 1.00 82.00 92 VAL A N 1
ATOM 741 C CA . VAL A 1 92 ? 6.955 -16.284 -11.927 1.00 82.00 92 VAL A CA 1
ATOM 742 C C . VAL A 1 92 ? 7.956 -15.447 -12.718 1.00 82.00 92 VAL A C 1
ATOM 744 O O . VAL A 1 92 ? 8.595 -14.545 -12.182 1.00 82.00 92 VAL A O 1
ATOM 747 N N . GLU A 1 93 ? 8.088 -15.712 -14.019 1.00 85.19 93 GLU A N 1
ATOM 748 C CA . GLU A 1 93 ? 8.938 -14.888 -14.880 1.00 85.19 93 GLU A CA 1
ATOM 749 C C . GLU A 1 93 ? 8.408 -13.451 -14.958 1.00 85.19 93 GLU A C 1
ATOM 751 O O . GLU A 1 93 ? 7.269 -13.209 -15.362 1.00 85.19 93 GLU A O 1
ATOM 756 N N . PHE A 1 94 ? 9.265 -12.482 -14.633 1.00 87.50 94 PHE A N 1
ATOM 757 C CA . PHE A 1 94 ? 8.920 -11.078 -14.786 1.00 87.50 94 PHE A CA 1
ATOM 758 C C . PHE A 1 94 ? 8.750 -10.709 -16.264 1.00 87.50 94 PHE A C 1
ATOM 760 O O . PHE A 1 94 ? 9.649 -10.905 -17.086 1.00 87.50 94 PHE A O 1
ATOM 767 N N . THR A 1 95 ? 7.625 -10.075 -16.589 1.00 87.88 95 THR A N 1
ATOM 768 C CA . THR A 1 95 ? 7.397 -9.446 -17.893 1.00 87.88 95 THR A CA 1
ATOM 769 C C . THR A 1 95 ? 7.211 -7.937 -17.716 1.00 87.88 95 THR A C 1
ATOM 771 O O . THR A 1 95 ? 6.489 -7.508 -16.818 1.00 87.88 95 THR A O 1
ATOM 774 N N . PRO A 1 96 ? 7.816 -7.083 -18.565 1.00 87.00 96 PRO A N 1
ATOM 775 C CA . PRO A 1 96 ? 7.701 -5.629 -18.425 1.00 87.00 96 PRO A CA 1
ATOM 776 C C . PRO A 1 96 ? 6.266 -5.067 -18.451 1.00 87.00 96 PRO A C 1
ATOM 778 O O . PRO A 1 96 ? 6.058 -3.937 -18.019 1.00 87.00 96 PRO A O 1
ATOM 781 N N . SER A 1 97 ? 5.274 -5.807 -18.962 1.00 84.69 97 SER A N 1
ATOM 782 C CA . SER A 1 97 ? 3.846 -5.445 -18.897 1.00 84.69 97 SER A CA 1
ATOM 783 C C . SER A 1 97 ? 3.259 -5.532 -17.485 1.00 84.69 97 SER A C 1
ATOM 785 O O . SER A 1 97 ? 2.292 -4.835 -17.201 1.00 84.69 97 SER A O 1
ATOM 787 N N . MET A 1 98 ? 3.849 -6.316 -16.578 1.00 84.06 98 MET A N 1
ATOM 788 C CA . MET A 1 98 ? 3.412 -6.382 -15.176 1.00 84.06 98 MET A CA 1
ATOM 789 C C . MET A 1 98 ? 3.567 -5.039 -14.456 1.00 84.06 98 MET A C 1
ATOM 791 O O . MET A 1 98 ? 2.810 -4.754 -13.538 1.00 84.06 98 MET A O 1
ATOM 795 N N . VAL A 1 99 ? 4.499 -4.191 -14.902 1.00 81.75 99 VAL A N 1
ATOM 796 C CA . VAL A 1 99 ? 4.723 -2.853 -14.330 1.00 81.75 99 VAL A CA 1
ATOM 797 C C . VAL A 1 99 ? 3.529 -1.921 -14.551 1.00 81.75 99 VAL A C 1
ATOM 799 O O . VAL A 1 99 ? 3.293 -1.034 -13.745 1.00 81.75 99 VAL A O 1
ATOM 802 N N . VAL A 1 100 ? 2.772 -2.117 -15.634 1.00 77.44 100 VAL A N 1
ATOM 803 C CA . VAL A 1 100 ? 1.609 -1.279 -15.984 1.00 77.44 100 VAL A CA 1
ATOM 804 C C . VAL A 1 100 ? 0.278 -1.918 -15.617 1.00 77.44 100 VAL A C 1
ATOM 806 O O . VAL A 1 100 ? -0.774 -1.467 -16.065 1.00 77.44 100 VAL A O 1
ATOM 809 N N . ASN A 1 101 ? 0.309 -3.007 -14.855 1.00 79.12 101 ASN A N 1
ATOM 810 C CA . ASN A 1 101 ? -0.906 -3.629 -14.372 1.00 79.12 101 ASN A CA 1
ATOM 811 C C . ASN A 1 101 ? -1.451 -2.790 -13.211 1.00 79.12 101 ASN A C 1
ATOM 813 O O . ASN A 1 101 ? -0.849 -2.772 -12.140 1.00 79.12 101 ASN A O 1
ATOM 817 N N . GLU A 1 102 ? -2.591 -2.127 -13.423 1.00 74.00 102 GLU A N 1
ATOM 818 C CA . GLU A 1 102 ? -3.199 -1.215 -12.443 1.00 74.00 102 GLU A CA 1
ATOM 819 C C . GLU A 1 102 ? -3.376 -1.842 -11.056 1.00 74.00 102 GLU A C 1
ATOM 821 O O . GLU A 1 102 ? -3.237 -1.146 -10.055 1.00 74.00 102 GLU A O 1
ATOM 826 N N . VAL A 1 103 ? -3.639 -3.149 -10.979 1.00 74.62 103 VAL A N 1
ATOM 827 C CA . VAL A 1 103 ? -3.813 -3.854 -9.705 1.00 74.62 103 VAL A CA 1
ATOM 828 C C . VAL A 1 103 ? -2.495 -3.941 -8.950 1.00 74.62 103 VAL A C 1
ATOM 830 O O . VAL A 1 103 ? -2.412 -3.487 -7.812 1.00 74.62 103 VAL A O 1
ATOM 833 N N . PHE A 1 104 ? -1.461 -4.497 -9.590 1.00 76.56 104 PHE A N 1
ATOM 834 C CA . PHE A 1 104 ? -0.132 -4.595 -8.981 1.00 76.56 104 PHE A CA 1
ATOM 835 C C . PHE A 1 104 ? 0.374 -3.227 -8.576 1.00 76.56 104 PHE A C 1
ATOM 837 O O . PHE A 1 104 ? 0.982 -3.075 -7.523 1.00 76.56 104 PHE A O 1
ATOM 844 N N . GLU A 1 105 ? 0.070 -2.230 -9.390 1.00 73.31 105 GLU A N 1
ATOM 845 C CA . GLU A 1 105 ? 0.463 -0.873 -9.115 1.00 73.31 105 GLU A CA 1
ATOM 846 C C . GLU A 1 105 ? -0.242 -0.282 -7.895 1.00 73.31 105 GLU A C 1
ATOM 848 O O . GLU A 1 105 ? 0.422 0.242 -7.003 1.00 73.31 105 GLU A O 1
ATOM 853 N N . ASN A 1 106 ? -1.569 -0.407 -7.814 1.00 76.44 106 ASN A N 1
ATOM 854 C CA . ASN A 1 106 ? -2.339 0.114 -6.689 1.00 76.44 106 ASN A CA 1
ATOM 855 C C . ASN A 1 106 ? -1.923 -0.571 -5.380 1.00 76.44 106 ASN A C 1
ATOM 857 O O . ASN A 1 106 ? -1.615 0.115 -4.407 1.00 76.44 106 ASN A O 1
ATOM 861 N N . THR A 1 107 ? -1.828 -1.903 -5.372 1.00 79.62 107 THR A N 1
ATOM 862 C CA . THR A 1 107 ? -1.446 -2.671 -4.178 1.00 79.62 107 THR A CA 1
ATOM 863 C C . THR A 1 107 ? 0.008 -2.417 -3.764 1.00 79.62 107 THR A C 1
ATOM 865 O O . THR A 1 107 ? 0.307 -2.327 -2.575 1.00 79.62 107 THR A O 1
ATOM 868 N N . ALA A 1 108 ? 0.939 -2.276 -4.714 1.00 81.69 108 ALA A N 1
ATOM 869 C CA . ALA A 1 108 ? 2.357 -2.098 -4.400 1.00 81.69 108 ALA A CA 1
ATOM 870 C C . ALA A 1 108 ? 2.731 -0.663 -4.000 1.00 81.69 108 ALA A C 1
ATOM 872 O O . ALA A 1 108 ? 3.649 -0.494 -3.193 1.00 81.69 108 ALA A O 1
ATOM 873 N N . LEU A 1 109 ? 2.076 0.353 -4.575 1.00 76.56 109 LEU A N 1
ATOM 874 C CA . LEU A 1 109 ? 2.382 1.770 -4.332 1.00 76.56 109 LEU A CA 1
ATOM 875 C C . LEU A 1 109 ? 1.670 2.358 -3.114 1.00 76.56 109 LEU A C 1
ATOM 877 O O . LEU A 1 109 ? 2.036 3.449 -2.670 1.00 76.56 109 LEU A O 1
ATOM 881 N N . GLU A 1 110 ? 0.679 1.660 -2.569 1.00 84.69 110 GLU A N 1
ATOM 882 C CA . GLU A 1 110 ? 0.002 2.061 -1.345 1.00 84.69 110 GLU A CA 1
ATOM 883 C C . GLU A 1 110 ? 0.992 2.179 -0.174 1.00 84.69 110 GLU A C 1
ATOM 885 O O . GLU A 1 110 ? 1.848 1.311 0.027 1.00 84.69 110 GLU A O 1
ATOM 890 N N . LYS A 1 111 ? 0.893 3.256 0.617 1.00 88.12 111 LYS A N 1
ATOM 891 C CA . LYS A 1 111 ? 1.687 3.395 1.843 1.00 88.12 111 LYS A CA 1
ATOM 892 C C . LYS A 1 111 ? 1.141 2.458 2.910 1.00 88.12 111 LYS A C 1
ATOM 894 O O . LYS A 1 111 ? -0.065 2.362 3.101 1.00 88.12 111 LYS A O 1
ATOM 899 N N . VAL A 1 112 ? 2.030 1.844 3.690 1.00 89.56 112 VAL A N 1
ATOM 900 C CA . VAL A 1 112 ? 1.616 0.943 4.784 1.00 89.56 112 VAL A CA 1
ATOM 901 C C . VAL A 1 112 ? 0.693 1.643 5.789 1.00 89.56 112 VAL A C 1
ATOM 903 O O . VAL A 1 112 ? -0.217 1.020 6.322 1.00 89.56 112 VAL A O 1
ATOM 906 N N . ILE A 1 113 ? 0.903 2.939 6.040 1.00 87.12 113 ILE A N 1
ATOM 907 C CA . ILE A 1 113 ? 0.043 3.709 6.946 1.00 87.12 113 ILE A CA 1
ATOM 908 C C . ILE A 1 113 ? -1.381 3.883 6.408 1.00 87.12 113 ILE A C 1
ATOM 910 O O . ILE A 1 113 ? -2.323 3.737 7.177 1.00 87.12 113 ILE A O 1
ATOM 914 N N . ASP A 1 114 ? -1.528 4.139 5.109 1.00 87.25 114 ASP A N 1
ATOM 915 C CA . ASP A 1 114 ? -2.836 4.328 4.474 1.00 87.25 114 ASP A CA 1
ATOM 916 C C . ASP A 1 114 ? -3.602 2.998 4.432 1.00 87.25 114 ASP A C 1
ATOM 918 O O . ASP A 1 114 ? -4.812 2.966 4.646 1.00 87.25 114 ASP A O 1
ATOM 922 N N . TYR A 1 115 ? -2.876 1.890 4.266 1.00 89.81 115 TYR A N 1
ATOM 923 C CA . TYR A 1 115 ? -3.436 0.544 4.330 1.00 89.81 115 TYR A CA 1
ATOM 924 C C . TYR A 1 115 ? -4.072 0.224 5.688 1.00 89.81 115 TYR A C 1
ATOM 926 O O . TYR A 1 115 ? -5.144 -0.373 5.726 1.00 89.81 115 TYR A O 1
ATOM 934 N N . PHE A 1 116 ? -3.456 0.630 6.808 1.00 90.88 116 PHE A N 1
ATOM 935 C CA . PHE A 1 116 ? -4.030 0.396 8.142 1.00 90.88 116 PHE A CA 1
ATOM 936 C C . PHE A 1 116 ? -5.400 1.055 8.320 1.00 90.88 116 PHE A C 1
ATOM 938 O O . PHE A 1 116 ? -6.268 0.447 8.938 1.00 90.88 116 PHE A O 1
ATOM 945 N N . ASP A 1 117 ? -5.597 2.256 7.766 1.00 87.88 117 ASP A N 1
ATOM 946 C CA . ASP A 1 117 ? -6.906 2.914 7.775 1.00 87.88 117 ASP A CA 1
ATOM 947 C C . ASP A 1 117 ? -7.917 2.154 6.895 1.00 87.88 117 ASP A C 1
ATOM 949 O O . ASP A 1 117 ? -9.070 2.026 7.281 1.00 87.88 117 ASP A O 1
ATOM 953 N N . GLN A 1 118 ? -7.497 1.597 5.752 1.00 87.19 118 GLN A N 1
ATOM 954 C CA . GLN A 1 118 ? -8.399 0.903 4.819 1.00 87.19 118 GLN A CA 1
ATOM 955 C C . GLN A 1 118 ? -8.865 -0.478 5.282 1.00 87.19 118 GLN A C 1
ATOM 957 O O . GLN A 1 118 ? -9.990 -0.875 4.990 1.00 87.19 118 GLN A O 1
ATOM 962 N N . VAL A 1 119 ? -8.003 -1.243 5.957 1.00 87.50 119 VAL A N 1
ATOM 963 C CA . VAL A 1 119 ? -8.348 -2.602 6.423 1.00 87.50 119 VAL A CA 1
ATOM 964 C C . VAL A 1 119 ? -8.958 -2.630 7.812 1.00 87.50 119 VAL A C 1
ATOM 966 O O . VAL A 1 119 ? -9.211 -3.705 8.357 1.00 87.50 119 VAL A O 1
ATOM 969 N N . PHE A 1 120 ? -9.146 -1.460 8.408 1.00 83.31 120 PHE A N 1
ATOM 970 C CA . PHE A 1 120 ? -9.809 -1.345 9.684 1.00 83.31 120 PHE A CA 1
ATOM 971 C C . PHE A 1 120 ? -11.291 -1.692 9.511 1.00 83.31 120 PHE A C 1
ATOM 973 O O . PHE A 1 120 ? -12.013 -1.040 8.764 1.00 83.31 120 PHE A O 1
ATOM 980 N N . GLU A 1 121 ? -11.763 -2.732 10.193 1.00 78.06 121 GLU A N 1
ATOM 981 C CA . GLU A 1 121 ? -13.183 -3.083 10.173 1.00 78.06 121 GLU A CA 1
ATOM 982 C C . GLU A 1 121 ? -13.932 -2.192 11.171 1.00 78.06 121 GLU A C 1
ATOM 984 O O . GLU A 1 121 ? -13.942 -2.427 12.376 1.00 78.06 121 GLU A O 1
ATOM 989 N N . GLU A 1 122 ? -14.530 -1.113 10.662 1.00 81.00 122 GLU A N 1
ATOM 990 C CA . GLU A 1 122 ? -15.098 -0.043 11.494 1.00 81.00 122 GLU A CA 1
ATOM 991 C C . GLU A 1 122 ? -16.507 -0.338 12.013 1.00 81.00 122 GLU A C 1
ATOM 993 O O . GLU A 1 122 ? -17.033 0.423 12.817 1.00 81.00 122 GLU A O 1
ATOM 998 N N . LYS A 1 123 ? -17.151 -1.417 11.555 1.00 86.19 123 LYS A N 1
ATOM 999 C CA . LYS A 1 123 ? -18.579 -1.653 11.809 1.00 86.19 123 LYS A CA 1
ATOM 1000 C C . LYS A 1 123 ? -18.908 -1.683 13.305 1.00 86.19 123 LYS A C 1
ATOM 1002 O O . LYS A 1 123 ? -19.778 -0.945 13.752 1.00 86.19 123 LYS A O 1
ATOM 1007 N N . GLU A 1 124 ? -18.196 -2.506 14.067 1.00 84.69 124 GLU A N 1
ATOM 1008 C CA . GLU A 1 124 ? -18.405 -2.627 15.517 1.00 84.69 124 GLU A CA 1
ATOM 1009 C C . GLU A 1 124 ? -17.960 -1.359 16.263 1.00 84.69 124 GLU A C 1
ATOM 1011 O O . GLU A 1 124 ? -18.537 -0.991 17.285 1.00 84.69 124 GLU A O 1
ATOM 1016 N N . LEU A 1 125 ? -16.981 -0.630 15.714 1.00 87.44 125 LEU A N 1
ATOM 1017 C CA . LEU A 1 125 ? -16.564 0.666 16.241 1.00 87.44 125 LEU A CA 1
ATOM 1018 C C . LEU A 1 125 ? -17.700 1.692 16.110 1.00 87.44 125 LEU A C 1
ATOM 1020 O O . LEU A 1 125 ? -18.042 2.359 17.080 1.00 87.44 125 LEU A O 1
ATOM 1024 N N . ILE A 1 126 ? -18.318 1.782 14.929 1.00 91.50 126 ILE A N 1
ATOM 1025 C CA . ILE A 1 126 ? -19.447 2.676 14.645 1.00 91.50 126 ILE A CA 1
ATOM 1026 C C . ILE A 1 126 ? -20.630 2.355 15.561 1.00 91.50 126 ILE A C 1
ATOM 1028 O O . ILE A 1 126 ? -21.261 3.281 16.062 1.00 91.50 126 ILE A O 1
ATOM 1032 N N . GLU A 1 127 ? -20.907 1.074 15.825 1.00 90.56 127 GLU A N 1
ATOM 1033 C CA . GLU A 1 127 ? -21.960 0.658 16.761 1.00 90.56 127 GLU A CA 1
ATOM 1034 C C . GLU A 1 127 ? -21.710 1.207 18.178 1.00 90.56 127 GLU A C 1
ATOM 1036 O O . GLU A 1 127 ? -22.614 1.799 18.765 1.00 90.56 127 GLU A O 1
ATOM 1041 N N . ILE A 1 128 ? -20.477 1.113 18.693 1.00 90.94 128 ILE A N 1
ATOM 1042 C CA . ILE A 1 128 ? -20.102 1.698 19.994 1.00 90.94 128 ILE A CA 1
ATOM 1043 C C . ILE A 1 128 ? -20.263 3.224 19.994 1.00 90.94 128 ILE A C 1
ATOM 1045 O O . ILE A 1 128 ? -20.763 3.789 20.968 1.00 90.94 128 ILE A O 1
ATOM 1049 N N . LEU A 1 129 ? -19.819 3.902 18.932 1.00 92.31 129 LEU A N 1
ATOM 1050 C CA . LEU A 1 129 ? -19.869 5.366 18.850 1.00 92.31 129 LEU A CA 1
ATOM 1051 C C . LEU A 1 129 ? -21.307 5.888 18.727 1.00 92.31 129 LEU A C 1
ATOM 1053 O O . LEU A 1 129 ? -21.637 6.902 19.341 1.00 92.31 129 LEU A O 1
ATOM 1057 N N . ALA A 1 130 ? -22.171 5.169 18.004 1.00 91.62 130 ALA A N 1
ATOM 1058 C CA . ALA A 1 130 ? -23.578 5.518 17.811 1.00 91.62 130 ALA A CA 1
ATOM 1059 C C . ALA A 1 130 ? -24.384 5.540 19.118 1.00 91.62 130 ALA A C 1
ATOM 1061 O O . ALA A 1 130 ? -25.368 6.269 19.222 1.00 91.62 130 ALA A O 1
ATOM 1062 N N . GLU A 1 131 ? -23.976 4.762 20.125 1.00 91.75 131 GLU A N 1
ATOM 1063 C CA . GLU A 1 131 ? -24.593 4.789 21.457 1.00 91.75 131 GLU A CA 1
ATOM 1064 C C . GLU A 1 131 ? -24.278 6.067 22.247 1.00 91.75 131 GLU A C 1
ATOM 1066 O O . GLU A 1 131 ? -24.936 6.344 23.252 1.00 91.75 131 GLU A O 1
ATOM 1071 N N . ILE A 1 132 ? -23.253 6.815 21.831 1.00 92.00 132 ILE A N 1
ATOM 1072 C CA . ILE A 1 132 ? -22.720 7.966 22.557 1.00 92.00 132 ILE A CA 1
ATOM 1073 C C . ILE A 1 132 ? -23.112 9.258 21.845 1.00 92.00 132 ILE A C 1
ATOM 1075 O O . ILE A 1 132 ? -23.859 10.056 22.411 1.00 92.00 132 ILE A O 1
ATOM 1079 N N . ASP A 1 133 ? -22.596 9.471 20.630 1.00 91.69 133 ASP A N 1
ATOM 1080 C CA . ASP A 1 133 ? -22.804 10.700 19.860 1.00 91.69 133 ASP A CA 1
ATOM 1081 C C . ASP A 1 133 ? -22.496 10.492 18.365 1.00 91.69 133 ASP A C 1
ATOM 1083 O O . ASP A 1 133 ? -21.493 9.872 17.999 1.00 91.69 133 ASP A O 1
ATOM 1087 N N . GLN A 1 134 ? -23.328 11.069 17.497 1.00 92.19 134 GLN A N 1
ATOM 1088 C CA . GLN A 1 134 ? -23.123 11.077 16.049 1.00 92.19 134 GLN A CA 1
ATOM 1089 C C . GLN A 1 134 ? -21.858 11.855 15.654 1.00 92.19 134 GLN A C 1
ATOM 1091 O O . GLN A 1 134 ? -21.172 11.457 14.711 1.00 92.19 134 GLN A O 1
ATOM 1096 N N . ASP A 1 135 ? -21.490 12.898 16.403 1.00 92.56 135 ASP A N 1
ATOM 1097 C CA . ASP A 1 135 ? -20.292 13.701 16.121 1.00 92.56 135 ASP A CA 1
ATOM 1098 C C . ASP A 1 135 ? -19.001 12.860 16.195 1.00 92.56 135 ASP A C 1
ATOM 1100 O O . ASP A 1 135 ? -18.017 13.141 15.504 1.00 92.56 135 ASP A O 1
ATOM 1104 N N . LEU A 1 136 ? -18.992 11.784 16.995 1.00 92.19 136 LEU A N 1
ATOM 1105 C CA . LEU A 1 136 ? -17.857 10.861 17.078 1.00 92.19 136 LEU A CA 1
ATOM 1106 C C . LEU A 1 136 ? -17.717 10.000 15.820 1.00 92.19 136 LEU A C 1
ATOM 1108 O O . LEU A 1 136 ? -16.594 9.715 15.402 1.00 92.19 136 LEU A O 1
ATOM 1112 N N . ILE A 1 137 ? -18.836 9.609 15.207 1.00 93.69 137 ILE A N 1
ATOM 1113 C CA . ILE A 1 137 ? -18.847 8.883 13.930 1.00 93.69 137 ILE A CA 1
ATOM 1114 C C . ILE A 1 137 ? -18.347 9.803 12.816 1.00 93.69 137 ILE A C 1
ATOM 1116 O O . ILE A 1 137 ? -17.527 9.401 11.991 1.00 93.69 137 ILE A O 1
ATOM 1120 N N . ASP A 1 138 ? -18.788 11.058 12.815 1.00 92.81 138 ASP A N 1
ATOM 1121 C CA . ASP A 1 138 ? -18.347 12.042 11.830 1.00 92.81 138 ASP A CA 1
ATOM 1122 C C . ASP A 1 138 ? -16.839 12.317 11.967 1.00 92.81 138 ASP A C 1
ATOM 1124 O O . ASP A 1 138 ? -16.119 12.388 10.966 1.00 92.81 138 ASP A O 1
ATOM 1128 N N . LEU A 1 139 ? -16.330 12.376 13.204 1.00 92.44 139 LEU A N 1
ATOM 1129 C CA . LEU A 1 139 ? -14.900 12.509 13.479 1.00 92.44 139 LEU A CA 1
ATOM 1130 C C . LEU A 1 139 ? -14.094 11.277 13.038 1.00 92.44 139 LEU A C 1
ATOM 11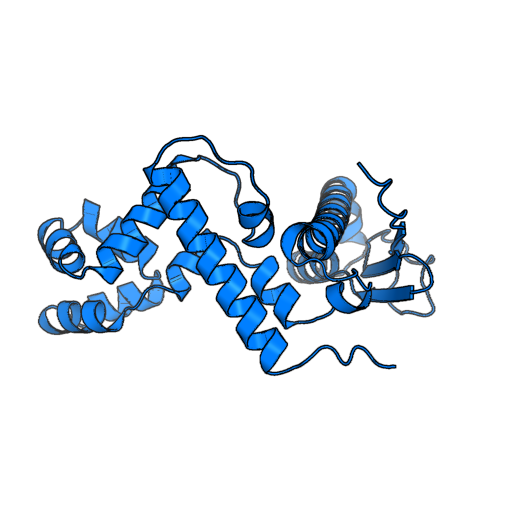32 O O . LEU A 1 139 ? -13.013 11.442 12.468 1.00 92.44 139 LEU A O 1
ATOM 1136 N N . LEU A 1 140 ? -14.603 10.063 13.281 1.00 92.88 140 LEU A N 1
ATOM 1137 C CA . LEU A 1 140 ? -14.000 8.815 12.803 1.00 92.88 140 LEU A CA 1
ATOM 1138 C C . LEU A 1 140 ? -13.841 8.844 11.279 1.00 92.88 140 LEU A C 1
ATOM 1140 O O . LEU A 1 140 ? -12.726 8.689 10.779 1.00 92.88 140 LEU A O 1
ATOM 1144 N N . ASN A 1 141 ? -14.930 9.128 10.562 1.00 90.75 141 ASN A N 1
ATOM 1145 C CA . ASN A 1 141 ? -14.954 9.172 9.100 1.00 90.75 141 ASN A CA 1
ATOM 1146 C C . ASN A 1 141 ? -14.017 10.249 8.533 1.00 90.75 141 ASN A C 1
ATOM 1148 O O . ASN A 1 141 ? -13.388 10.050 7.495 1.00 90.75 141 ASN A O 1
ATOM 1152 N N . ALA A 1 142 ? -13.908 11.398 9.206 1.00 90.31 142 ALA A N 1
ATOM 1153 C CA . ALA A 1 142 ? -13.045 12.490 8.768 1.00 90.31 142 ALA A CA 1
ATOM 1154 C C . ALA A 1 142 ? -11.549 12.218 9.011 1.00 90.31 142 ALA A C 1
ATOM 1156 O O . ALA A 1 142 ? -10.709 12.632 8.211 1.00 90.31 142 ALA A O 1
ATOM 1157 N N . ALA A 1 143 ? -11.197 11.564 10.123 1.00 89.06 143 ALA A N 1
ATOM 1158 C CA . ALA A 1 143 ? -9.804 11.346 10.520 1.00 89.06 143 ALA A CA 1
ATOM 1159 C C . ALA A 1 143 ? -9.212 10.024 10.001 1.00 89.06 143 ALA A C 1
ATOM 1161 O O . ALA A 1 143 ? -7.994 9.925 9.804 1.00 89.06 143 ALA A O 1
ATOM 1162 N N . GLY A 1 144 ? -10.058 9.017 9.809 1.00 90.44 144 GLY A N 1
ATOM 1163 C CA . GLY A 1 144 ? -9.671 7.626 9.626 1.00 90.44 144 GLY A CA 1
ATOM 1164 C C . GLY A 1 144 ? -9.469 6.893 10.968 1.00 90.44 144 GLY A C 1
ATOM 1165 O O . GLY A 1 144 ? -9.061 7.514 11.963 1.00 90.44 144 GLY A O 1
ATOM 1166 N N . PRO A 1 145 ? -9.700 5.569 11.020 1.00 91.69 145 PRO A N 1
ATOM 1167 C CA . PRO A 1 145 ? -9.769 4.793 12.265 1.00 91.69 145 PRO A CA 1
ATOM 1168 C C . PRO A 1 145 ? -8.505 4.842 13.110 1.00 91.69 145 PRO A C 1
ATOM 1170 O O . PRO A 1 145 ? -8.552 4.993 14.334 1.00 91.69 145 PRO A O 1
ATOM 1173 N N . THR A 1 146 ? -7.344 4.777 12.466 1.00 90.81 146 THR A N 1
ATOM 1174 C CA . THR A 1 146 ? -6.071 4.710 13.177 1.00 90.81 146 THR A CA 1
ATOM 1175 C C . THR A 1 146 ? -5.752 6.029 13.876 1.00 90.81 146 THR A C 1
ATOM 1177 O O . THR A 1 146 ? -5.271 6.051 15.018 1.00 90.81 146 THR A O 1
ATOM 1180 N N . ARG A 1 147 ? -6.023 7.151 13.197 1.00 90.56 147 ARG A N 1
ATOM 1181 C CA . ARG A 1 147 ? -5.838 8.499 13.753 1.00 90.56 147 ARG A CA 1
ATOM 1182 C C . ARG A 1 147 ? -6.872 8.774 14.838 1.00 90.56 147 ARG A C 1
ATOM 1184 O O . ARG A 1 147 ? -6.500 9.276 15.898 1.00 90.56 147 ARG A O 1
ATOM 1191 N N . PHE A 1 148 ? -8.121 8.379 14.605 1.00 93.69 148 PHE A N 1
ATOM 1192 C CA . PHE A 1 148 ? -9.206 8.491 15.573 1.00 93.69 148 PHE A CA 1
ATOM 1193 C C . PHE A 1 148 ? -8.882 7.764 16.886 1.00 93.69 148 PHE A C 1
ATOM 1195 O O . PHE A 1 148 ? -8.863 8.391 17.944 1.00 93.69 148 PHE A O 1
ATOM 1202 N N . LEU A 1 149 ? -8.511 6.480 16.831 1.00 94.25 149 LEU A N 1
ATOM 1203 C CA . LEU A 1 149 ? -8.168 5.692 18.023 1.00 94.25 149 LEU A CA 1
ATOM 1204 C C . LEU A 1 149 ? -6.921 6.216 18.738 1.00 94.25 149 LEU A C 1
ATOM 1206 O O . LEU A 1 149 ? -6.851 6.221 19.969 1.00 94.25 149 LEU A O 1
ATOM 1210 N N . SER A 1 150 ? -5.940 6.698 17.971 1.00 92.81 150 SER A N 1
ATOM 1211 C CA . SER A 1 150 ? -4.760 7.358 18.534 1.00 92.81 150 SER A CA 1
ATOM 1212 C C . SER A 1 150 ? -5.145 8.629 19.300 1.00 92.81 150 SER A C 1
ATOM 1214 O O . SER A 1 150 ? -4.601 8.867 20.375 1.00 92.81 150 SER A O 1
ATOM 1216 N N . GLY A 1 151 ? -6.101 9.411 18.787 1.00 93.88 151 GLY A N 1
ATOM 1217 C CA . GLY A 1 151 ? -6.691 10.559 19.477 1.00 93.88 151 GLY A CA 1
ATOM 1218 C C . GLY A 1 151 ? -7.447 10.159 20.745 1.00 93.88 151 GLY A C 1
ATOM 1219 O O . GLY A 1 151 ? -7.153 10.683 21.821 1.00 93.88 151 GLY A O 1
ATOM 1220 N N . LEU A 1 152 ? -8.356 9.181 20.644 1.00 94.38 152 LEU A N 1
ATOM 1221 C CA . LEU A 1 152 ? -9.139 8.675 21.777 1.00 94.38 152 LEU A CA 1
ATOM 1222 C C . LEU A 1 152 ? -8.253 8.237 22.939 1.00 94.38 152 LEU A C 1
ATOM 1224 O O . LEU A 1 152 ? -8.508 8.618 24.074 1.00 94.38 152 LEU A O 1
ATOM 1228 N N . LYS A 1 153 ? -7.151 7.533 22.667 1.00 94.50 153 LYS A N 1
ATOM 1229 C CA . LYS A 1 153 ? -6.200 7.103 23.701 1.00 94.50 153 LYS A CA 1
ATOM 1230 C C . LYS A 1 153 ? -5.731 8.242 24.624 1.00 94.50 153 LYS A C 1
ATOM 1232 O O . LYS A 1 153 ? -5.392 7.987 25.779 1.00 94.50 153 LYS A O 1
ATOM 1237 N N . HIS A 1 154 ? -5.662 9.471 24.114 1.00 93.69 154 HIS A N 1
ATOM 1238 C CA . HIS A 1 154 ? -5.210 10.647 24.859 1.00 93.69 154 HIS A CA 1
ATOM 1239 C C . HIS A 1 154 ? -6.350 11.510 25.408 1.00 93.69 154 HIS A C 1
ATOM 1241 O O . HIS A 1 154 ? -6.135 12.218 26.390 1.00 93.69 154 HIS A O 1
ATOM 1247 N N . LEU A 1 155 ? -7.523 11.474 24.776 1.00 94.31 155 LEU A N 1
ATOM 1248 C CA . LEU A 1 155 ? -8.653 12.349 25.096 1.00 94.31 155 LEU A CA 1
ATOM 1249 C C . LEU A 1 155 ? -9.715 11.655 25.956 1.00 94.31 155 LEU A C 1
ATOM 1251 O O . LEU A 1 155 ? -10.241 12.266 26.879 1.00 94.31 155 LEU A O 1
ATOM 1255 N N . ASP A 1 156 ? -9.988 10.381 25.684 1.00 94.38 156 ASP A N 1
ATOM 1256 C CA . ASP A 1 156 ? -10.955 9.557 26.404 1.00 94.38 156 ASP A CA 1
ATOM 1257 C C . ASP A 1 156 ? -10.455 8.109 26.488 1.00 94.38 156 ASP A C 1
ATOM 1259 O O . ASP A 1 156 ? -10.695 7.260 25.622 1.00 94.38 156 ASP A O 1
ATOM 1263 N N . LEU A 1 157 ? -9.727 7.825 27.569 1.00 95.69 157 LEU A N 1
ATOM 1264 C CA . LEU A 1 157 ? -9.145 6.508 27.796 1.00 95.69 157 LEU A CA 1
ATOM 1265 C C . LEU A 1 157 ? -10.212 5.423 28.006 1.00 95.69 157 LEU A C 1
ATOM 1267 O O . L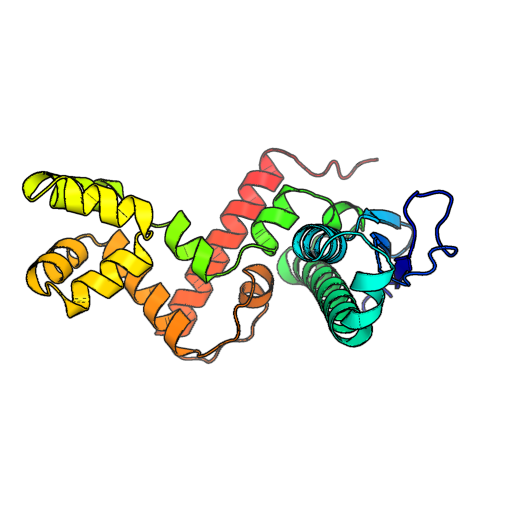EU A 1 157 ? -9.956 4.271 27.662 1.00 95.69 157 LEU A O 1
ATOM 1271 N N . ALA A 1 158 ? -11.378 5.767 28.560 1.00 95.56 158 ALA A N 1
ATOM 1272 C CA . ALA A 1 158 ? -12.433 4.795 28.830 1.00 95.56 158 ALA A CA 1
ATOM 1273 C C . ALA A 1 158 ? -13.085 4.339 27.521 1.00 95.56 158 ALA A C 1
ATOM 1275 O O . ALA A 1 158 ? -13.201 3.136 27.277 1.00 95.56 158 ALA A O 1
ATOM 1276 N N . LEU A 1 159 ? -13.419 5.288 26.642 1.00 94.75 159 LEU A N 1
ATOM 1277 C CA . LEU A 1 159 ? -13.923 4.973 25.310 1.00 94.75 159 LEU A CA 1
ATOM 1278 C C . LEU A 1 159 ? -12.875 4.226 24.477 1.00 94.75 159 LEU A C 1
ATOM 1280 O O . LEU A 1 159 ? -13.198 3.230 23.835 1.00 94.75 159 LEU A O 1
ATOM 1284 N N . PHE A 1 160 ? -11.605 4.641 24.543 1.00 96.19 160 PHE A N 1
ATOM 1285 C CA . PHE A 1 160 ? -10.519 3.911 23.889 1.00 96.19 160 PHE A CA 1
ATOM 1286 C C . PHE A 1 160 ? -10.449 2.451 24.356 1.00 96.19 160 PHE A C 1
ATOM 1288 O O . PHE A 1 160 ? -10.387 1.548 23.527 1.00 96.19 160 PHE A O 1
ATOM 1295 N N . GLN A 1 161 ? -10.474 2.203 25.669 1.00 95.56 161 GLN A N 1
ATOM 1296 C CA . GLN A 1 161 ? -10.434 0.845 26.216 1.00 95.56 161 GLN A CA 1
ATOM 1297 C C . GLN A 1 161 ? -11.618 0.007 25.738 1.00 95.56 161 GLN A C 1
ATOM 1299 O O . GLN A 1 161 ? -11.398 -1.128 25.327 1.00 95.56 161 GLN A O 1
ATOM 1304 N N . ARG A 1 162 ? -12.822 0.590 25.711 1.00 94.88 162 ARG A N 1
ATOM 1305 C CA . ARG A 1 162 ? -14.030 -0.056 25.191 1.00 94.88 162 ARG A CA 1
ATOM 1306 C C . ARG A 1 162 ? -13.875 -0.458 23.720 1.00 94.88 162 ARG A C 1
ATOM 1308 O O . ARG A 1 162 ? -14.133 -1.602 23.372 1.00 94.88 162 ARG A O 1
ATOM 1315 N N . CYS A 1 163 ? -13.386 0.438 22.862 1.00 93.00 163 CYS A N 1
ATOM 1316 C CA . CYS A 1 163 ? -13.124 0.114 21.454 1.00 93.00 163 CYS A CA 1
ATOM 1317 C C . CYS A 1 163 ? -12.088 -1.013 21.288 1.00 93.00 163 CYS A C 1
ATOM 1319 O O . CYS A 1 163 ? -12.187 -1.823 20.372 1.00 93.00 163 CYS A O 1
ATOM 1321 N N . MET A 1 164 ? -11.100 -1.088 22.183 1.00 94.94 164 MET A N 1
ATOM 1322 C CA . MET A 1 164 ? -10.048 -2.112 22.168 1.00 94.94 164 MET A CA 1
ATOM 1323 C C . MET A 1 164 ? -10.496 -3.476 22.734 1.00 94.94 164 MET A C 1
ATOM 1325 O O . MET A 1 164 ? -9.689 -4.411 22.783 1.00 94.94 164 MET A O 1
ATOM 1329 N N . GLU A 1 165 ? -11.754 -3.614 23.168 1.00 94.00 165 GLU A N 1
ATOM 1330 C CA . GLU A 1 165 ? -12.358 -4.915 23.491 1.00 94.00 165 GLU A CA 1
ATOM 1331 C C . GLU A 1 165 ? -12.669 -5.726 22.226 1.00 94.00 165 GLU A C 1
ATOM 1333 O O . GLU A 1 165 ? -12.627 -6.956 22.275 1.00 94.00 165 GLU A O 1
ATOM 1338 N N . ILE A 1 166 ? -12.886 -5.051 21.092 1.00 92.56 166 ILE A N 1
ATOM 1339 C CA . ILE A 1 166 ? -13.054 -5.679 19.779 1.00 92.56 166 ILE A CA 1
ATOM 1340 C C . ILE A 1 166 ? -11.701 -6.247 19.327 1.00 92.56 166 ILE A C 1
ATOM 1342 O O . ILE A 1 166 ? -10.707 -5.518 19.209 1.00 92.56 166 ILE A O 1
ATOM 1346 N N . GLU A 1 167 ? -11.636 -7.560 19.093 1.00 90.88 167 GLU A N 1
ATOM 1347 C CA . GLU A 1 167 ? -10.373 -8.269 18.860 1.00 90.88 167 GLU A CA 1
ATOM 1348 C C . GLU A 1 167 ? -9.654 -7.773 17.599 1.00 90.88 167 GLU A C 1
ATOM 1350 O O . GLU A 1 167 ? -8.450 -7.500 17.640 1.00 90.88 167 GLU A O 1
ATOM 1355 N N . GLU A 1 168 ? -10.387 -7.611 16.502 1.00 88.81 168 GLU A N 1
ATOM 1356 C CA . GLU A 1 168 ? -9.895 -7.141 15.212 1.00 88.81 168 GLU A CA 1
ATOM 1357 C C . GLU A 1 168 ? -9.356 -5.710 15.311 1.00 88.81 168 GLU A C 1
ATOM 1359 O O . GLU A 1 168 ? -8.222 -5.454 14.897 1.00 88.81 168 GLU A O 1
ATOM 1364 N N . VAL A 1 169 ? -10.117 -4.805 15.936 1.00 91.94 169 VAL A N 1
ATOM 1365 C CA . VAL A 1 169 ? -9.720 -3.409 16.195 1.00 91.94 169 VAL A CA 1
ATOM 1366 C C . VAL A 1 169 ? -8.420 -3.372 16.987 1.00 91.94 169 VAL A C 1
ATOM 1368 O O . VAL A 1 169 ? -7.452 -2.727 16.572 1.00 91.94 169 VAL A O 1
ATOM 1371 N N . ARG A 1 170 ? -8.359 -4.114 18.102 1.00 93.50 170 ARG A N 1
ATOM 1372 C CA . ARG A 1 170 ? -7.160 -4.193 18.938 1.00 93.50 170 ARG A CA 1
ATOM 1373 C C . ARG A 1 170 ? -5.966 -4.702 18.148 1.00 93.50 170 ARG A C 1
ATOM 1375 O O . ARG A 1 170 ? -4.900 -4.094 18.190 1.00 93.50 170 ARG A O 1
ATOM 1382 N N . ARG A 1 171 ? -6.142 -5.802 17.416 1.00 91.94 171 ARG A N 1
ATOM 1383 C CA . ARG A 1 171 ? -5.073 -6.440 16.645 1.00 91.94 171 ARG A CA 1
ATOM 1384 C C . ARG A 1 171 ? -4.509 -5.507 15.575 1.00 91.94 171 ARG A C 1
ATOM 1386 O O . ARG A 1 171 ? -3.288 -5.372 15.484 1.00 91.94 171 ARG A O 1
ATOM 1393 N N . VAL A 1 172 ? -5.368 -4.866 14.779 1.00 92.75 172 VAL A N 1
ATOM 1394 C CA . VAL A 1 172 ? -4.942 -3.934 13.720 1.00 92.75 172 VAL A CA 1
ATOM 1395 C C . VAL A 1 172 ? -4.248 -2.717 14.333 1.00 92.75 172 VAL A C 1
ATOM 1397 O O . VAL A 1 172 ? -3.167 -2.332 13.880 1.00 92.75 172 VAL A O 1
ATOM 1400 N N . PHE A 1 173 ? -4.797 -2.157 15.413 1.00 94.06 173 PHE A N 1
ATOM 1401 C CA . PHE A 1 173 ? -4.203 -1.008 16.091 1.00 94.06 173 PHE A CA 1
ATOM 1402 C C . PHE A 1 173 ? -2.845 -1.329 16.743 1.00 94.06 173 PHE A C 1
ATOM 1404 O O . PHE A 1 173 ? -1.902 -0.540 16.640 1.00 94.06 173 PHE A O 1
ATOM 1411 N N . ASP A 1 174 ? -2.693 -2.495 17.372 1.00 94.00 174 ASP A N 1
ATOM 1412 C CA . ASP A 1 174 ? -1.417 -2.932 17.951 1.00 94.00 174 ASP A CA 1
ATOM 1413 C C . ASP A 1 174 ? -0.344 -3.131 16.871 1.00 94.00 174 ASP A C 1
ATOM 1415 O O . ASP A 1 174 ? 0.802 -2.697 17.033 1.00 94.00 174 ASP A O 1
ATOM 1419 N N . PHE A 1 175 ? -0.717 -3.703 15.726 1.00 93.75 175 PHE A N 1
ATOM 1420 C CA . PHE A 1 175 ? 0.149 -3.820 14.553 1.00 93.75 175 PHE A CA 1
ATOM 1421 C C . PHE A 1 175 ? 0.550 -2.464 13.973 1.00 93.75 175 PHE A C 1
ATOM 1423 O O . PHE A 1 175 ? 1.734 -2.255 13.688 1.00 93.75 175 PHE A O 1
ATOM 1430 N N . PHE A 1 176 ? -0.375 -1.508 13.893 1.00 92.62 176 PHE A N 1
ATOM 1431 C CA . PHE A 1 176 ? -0.046 -0.133 13.523 1.00 92.62 176 PHE A CA 1
ATOM 1432 C C . PHE A 1 176 ? 0.973 0.490 14.489 1.00 92.62 176 PHE A C 1
ATOM 1434 O O . PHE A 1 176 ? 1.944 1.123 14.064 1.00 92.62 176 PHE A O 1
ATOM 1441 N N . ARG A 1 177 ? 0.808 0.286 15.801 1.00 92.38 177 ARG A N 1
ATOM 1442 C CA . ARG A 1 177 ? 1.750 0.804 16.805 1.00 92.38 177 ARG A CA 1
ATOM 1443 C C . ARG A 1 177 ? 3.140 0.194 16.670 1.00 92.38 177 ARG A C 1
ATOM 1445 O O . ARG A 1 177 ? 4.125 0.925 16.793 1.00 92.38 177 ARG A O 1
ATOM 1452 N N . ILE A 1 178 ? 3.227 -1.110 16.404 1.00 91.69 178 ILE A N 1
ATOM 1453 C CA . ILE A 1 178 ? 4.502 -1.776 16.106 1.00 91.69 178 ILE A CA 1
ATOM 1454 C C . ILE A 1 178 ? 5.116 -1.156 14.847 1.00 91.69 178 ILE A C 1
ATOM 1456 O O . ILE A 1 178 ? 6.280 -0.765 14.887 1.00 91.69 178 ILE A O 1
ATOM 1460 N N . TYR A 1 179 ? 4.338 -0.960 13.778 1.00 90.38 179 TYR A N 1
ATOM 1461 C CA . TYR A 1 179 ? 4.822 -0.309 12.558 1.00 90.38 179 TYR A CA 1
ATOM 1462 C C . TYR A 1 179 ? 5.404 1.089 12.830 1.00 90.38 179 TYR A C 1
ATOM 1464 O O . TYR A 1 179 ? 6.533 1.390 12.439 1.00 90.38 179 TYR A O 1
ATOM 1472 N N . LYS A 1 180 ? 4.686 1.937 13.576 1.00 88.69 180 LYS A N 1
ATOM 1473 C CA . LYS A 1 180 ? 5.167 3.284 13.929 1.00 88.69 180 LYS A CA 1
ATOM 1474 C C . LYS A 1 180 ? 6.432 3.266 14.793 1.00 88.69 180 LYS A C 1
ATOM 1476 O O . LYS A 1 180 ? 7.180 4.240 14.766 1.00 88.69 180 LYS A O 1
ATOM 1481 N N . SER A 1 181 ? 6.695 2.181 15.525 1.00 87.75 181 SER A N 1
ATOM 1482 C CA . SER A 1 181 ? 7.898 2.045 16.356 1.00 87.75 181 SER A CA 1
ATOM 1483 C C 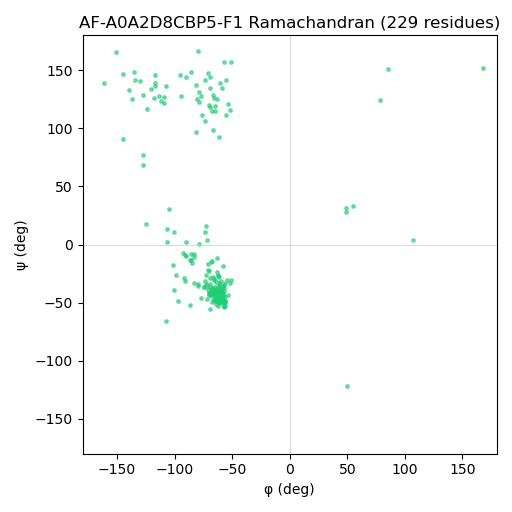. SER A 1 181 ? 9.191 1.858 15.553 1.00 87.75 181 SER A C 1
ATOM 1485 O O . SER A 1 181 ? 10.257 2.200 16.058 1.00 87.75 181 SER A O 1
ATOM 1487 N N . PHE A 1 182 ? 9.118 1.400 14.295 1.00 81.81 182 PHE A N 1
ATOM 1488 C CA . PHE A 1 182 ? 10.309 1.222 13.454 1.00 81.81 182 PHE A CA 1
ATOM 1489 C C . PHE A 1 182 ? 10.980 2.534 13.051 1.00 81.81 182 PHE A C 1
ATOM 1491 O O . PHE A 1 182 ? 12.107 2.513 12.560 1.00 81.81 182 PHE A O 1
ATOM 1498 N N . ASN A 1 183 ? 10.286 3.666 13.218 1.00 73.12 183 ASN A N 1
ATOM 1499 C CA . ASN A 1 183 ? 10.729 4.975 12.742 1.00 73.12 183 ASN A CA 1
ATOM 1500 C C . ASN A 1 183 ? 11.180 4.945 11.266 1.00 73.12 183 ASN A C 1
ATOM 1502 O O . ASN A 1 183 ? 12.109 5.648 10.866 1.00 73.12 183 ASN A O 1
ATOM 1506 N N . TRP A 1 184 ? 10.563 4.071 10.465 1.00 77.75 184 TRP A N 1
ATOM 1507 C CA . TRP A 1 184 ? 10.857 3.976 9.044 1.00 77.75 184 TRP A CA 1
ATOM 1508 C C . TRP A 1 184 ? 10.304 5.202 8.314 1.00 77.75 184 TRP A C 1
ATOM 1510 O O . TRP A 1 184 ? 9.247 5.719 8.696 1.00 77.75 184 TRP A O 1
ATOM 1520 N N . PRO A 1 185 ? 10.983 5.652 7.242 1.00 68.62 185 PRO A N 1
ATOM 1521 C CA . PRO A 1 185 ? 10.362 6.521 6.250 1.00 68.62 185 PRO A CA 1
ATOM 1522 C C . PRO A 1 185 ? 9.032 5.917 5.784 1.00 68.62 185 PRO A C 1
ATOM 1524 O O . PRO A 1 185 ? 8.841 4.705 5.884 1.00 68.62 185 PRO A O 1
ATOM 1527 N N . GLU A 1 186 ? 8.116 6.733 5.262 1.00 77.06 186 GLU A N 1
ATOM 1528 C CA . GLU A 1 186 ? 6.863 6.232 4.689 1.00 77.06 186 GLU A CA 1
ATOM 1529 C C . GLU A 1 186 ? 7.153 5.308 3.499 1.00 77.06 186 GLU A C 1
ATOM 1531 O O . GLU A 1 186 ? 7.318 5.753 2.365 1.00 77.06 186 GLU A O 1
ATOM 1536 N N . VAL A 1 187 ? 7.256 4.010 3.782 1.00 86.75 187 VAL A N 1
ATOM 1537 C CA . VAL A 1 187 ? 7.467 2.967 2.786 1.00 86.75 187 VAL A CA 1
ATOM 1538 C C . VAL A 1 187 ? 6.132 2.519 2.212 1.00 86.75 187 VAL A C 1
ATOM 1540 O O . VAL A 1 187 ? 5.099 2.503 2.894 1.00 86.75 187 VAL A O 1
ATOM 1543 N N . ASN A 1 188 ? 6.163 2.120 0.947 1.00 88.00 188 ASN A N 1
ATOM 1544 C CA . ASN A 1 188 ? 5.024 1.457 0.329 1.00 88.00 188 ASN A CA 1
ATOM 1545 C C . ASN A 1 188 ? 4.960 -0.032 0.712 1.00 88.00 188 ASN A C 1
ATOM 1547 O O . ASN A 1 188 ? 5.911 -0.600 1.262 1.00 88.00 188 ASN A O 1
ATOM 1551 N N . ARG A 1 189 ? 3.820 -0.673 0.445 1.00 89.06 189 ARG A N 1
ATOM 1552 C CA . ARG A 1 189 ? 3.562 -2.065 0.838 1.00 89.06 189 ARG A CA 1
ATOM 1553 C C . ARG A 1 189 ? 4.536 -3.054 0.203 1.00 89.06 189 ARG A C 1
ATOM 1555 O O . ARG A 1 189 ? 4.962 -3.983 0.885 1.00 89.06 189 ARG A O 1
ATOM 1562 N N . LEU A 1 190 ? 4.963 -2.837 -1.044 1.00 88.81 190 LEU A N 1
ATOM 1563 C CA . LEU A 1 190 ? 5.953 -3.709 -1.689 1.00 88.81 190 LEU A CA 1
ATOM 1564 C C . LEU A 1 190 ? 7.343 -3.577 -1.051 1.00 88.81 190 LEU A C 1
ATOM 1566 O O . LEU A 1 190 ? 8.018 -4.575 -0.805 1.00 88.81 190 LEU A O 1
ATOM 1570 N N . GLN A 1 191 ? 7.773 -2.354 -0.738 1.00 87.62 191 GLN A N 1
ATOM 1571 C CA . GLN A 1 191 ? 9.016 -2.117 -0.003 1.00 87.62 191 GLN A CA 1
ATOM 1572 C C . GLN A 1 191 ? 8.972 -2.773 1.378 1.00 87.62 191 GLN A C 1
ATOM 1574 O O . GLN A 1 191 ? 9.946 -3.409 1.775 1.00 87.62 191 GLN A O 1
ATOM 1579 N N . PHE A 1 192 ? 7.843 -2.666 2.083 1.00 89.94 192 PHE A N 1
ATOM 1580 C CA . PHE A 1 192 ? 7.646 -3.346 3.359 1.00 89.94 192 PHE A CA 1
ATOM 1581 C C . PHE A 1 192 ? 7.708 -4.873 3.202 1.00 89.94 192 PHE A C 1
ATOM 1583 O O . PHE A 1 192 ? 8.412 -5.531 3.963 1.00 89.94 192 PHE A O 1
ATOM 1590 N N . ARG A 1 193 ? 7.053 -5.439 2.177 1.00 88.31 193 ARG A N 1
ATOM 1591 C CA . ARG A 1 193 ? 7.087 -6.877 1.849 1.00 88.31 193 ARG A CA 1
ATOM 1592 C C . ARG A 1 193 ? 8.512 -7.384 1.620 1.00 88.31 193 ARG A C 1
ATOM 1594 O O . ARG A 1 193 ? 8.853 -8.469 2.083 1.00 88.31 193 ARG A O 1
ATOM 1601 N N . MET A 1 194 ? 9.350 -6.597 0.957 1.00 87.12 194 MET A N 1
ATOM 1602 C CA . MET A 1 194 ? 10.735 -6.965 0.646 1.00 87.12 194 MET A CA 1
ATOM 1603 C C . MET A 1 194 ? 11.727 -6.648 1.774 1.00 87.12 194 MET A C 1
ATOM 1605 O O . MET A 1 194 ? 12.893 -7.036 1.695 1.00 87.12 194 MET A O 1
ATOM 1609 N N . ALA A 1 195 ? 11.301 -5.936 2.819 1.00 86.44 195 ALA A N 1
ATOM 1610 C CA . ALA A 1 195 ? 12.185 -5.564 3.908 1.00 86.44 195 ALA A CA 1
ATOM 1611 C C . ALA A 1 195 ? 12.591 -6.787 4.744 1.00 86.44 195 ALA A C 1
ATOM 1613 O O . ALA A 1 195 ? 11.757 -7.602 5.146 1.00 86.44 195 ALA A O 1
ATOM 1614 N N . VAL A 1 196 ? 13.888 -6.875 5.045 1.00 81.94 196 VAL A N 1
ATOM 1615 C CA . VAL A 1 196 ? 14.418 -7.815 6.036 1.00 81.94 196 VAL A CA 1
ATOM 1616 C C . VAL A 1 196 ? 14.144 -7.221 7.408 1.00 81.94 196 VAL A C 1
ATOM 1618 O O . VAL A 1 196 ? 14.559 -6.093 7.679 1.00 81.94 196 VAL A O 1
ATOM 1621 N N . ILE A 1 197 ? 13.427 -7.957 8.253 1.00 78.25 197 ILE A N 1
ATOM 1622 C CA . ILE A 1 197 ? 13.037 -7.473 9.576 1.00 78.25 197 ILE A CA 1
ATOM 1623 C C . ILE A 1 197 ? 13.657 -8.349 10.664 1.00 78.25 197 ILE A C 1
ATOM 1625 O O . ILE A 1 197 ? 13.872 -9.541 10.462 1.00 78.25 197 ILE A O 1
ATOM 1629 N N . ASP A 1 198 ? 13.991 -7.704 11.779 1.00 71.19 198 ASP A N 1
ATOM 1630 C CA . ASP A 1 198 ? 14.640 -8.274 12.958 1.00 71.19 198 ASP A CA 1
ATOM 1631 C C . ASP A 1 198 ? 13.847 -9.450 13.566 1.00 71.19 198 ASP A C 1
ATOM 1633 O O . ASP A 1 198 ? 12.627 -9.542 13.413 1.00 71.19 198 ASP A O 1
ATOM 1637 N N . GLU A 1 199 ? 14.523 -10.323 14.315 1.00 74.12 199 GLU A N 1
ATOM 1638 C CA . GLU A 1 199 ? 13.976 -11.573 14.876 1.00 74.12 199 GLU A CA 1
ATOM 1639 C C . GLU A 1 199 ? 13.006 -11.364 16.061 1.00 74.12 199 GLU A C 1
ATOM 1641 O O . GLU A 1 199 ? 12.612 -12.309 16.750 1.00 74.12 199 GLU A O 1
ATOM 1646 N N . ASN A 1 200 ? 12.577 -10.128 16.325 1.00 85.88 200 ASN A N 1
ATOM 1647 C CA . ASN A 1 200 ? 11.590 -9.847 17.359 1.00 85.88 200 ASN A CA 1
ATOM 1648 C C . ASN A 1 200 ? 10.230 -10.470 16.994 1.00 85.88 200 ASN A C 1
ATOM 1650 O O . ASN A 1 200 ? 9.661 -10.187 15.942 1.00 85.88 200 ASN A O 1
ATOM 1654 N N . GLN A 1 201 ? 9.664 -11.275 17.897 1.00 83.44 201 GLN A N 1
ATOM 1655 C CA . GLN A 1 201 ? 8.437 -12.038 17.636 1.00 83.44 201 GLN A CA 1
ATOM 1656 C C . GLN A 1 201 ? 7.222 -11.174 17.270 1.00 83.44 201 GLN A C 1
ATOM 1658 O O . GLN A 1 201 ? 6.452 -11.553 16.389 1.00 83.44 201 GLN A O 1
ATOM 1663 N N . ASN A 1 202 ? 7.051 -10.006 17.895 1.00 83.12 202 ASN A N 1
ATOM 1664 C CA . ASN A 1 202 ? 5.926 -9.111 17.593 1.00 83.12 202 ASN A CA 1
ATOM 1665 C C . ASN A 1 202 ? 6.066 -8.505 16.194 1.00 83.12 202 ASN A C 1
ATOM 1667 O O . ASN A 1 202 ? 5.098 -8.381 15.445 1.00 83.12 202 ASN A O 1
ATOM 1671 N N . ILE A 1 203 ? 7.301 -8.168 15.836 1.00 86.25 203 ILE A N 1
ATOM 1672 C CA . ILE A 1 203 ? 7.667 -7.627 14.534 1.00 86.25 203 ILE A CA 1
ATOM 1673 C C . ILE A 1 203 ? 7.500 -8.694 13.443 1.00 86.25 203 ILE A C 1
ATOM 1675 O O . ILE A 1 203 ? 6.894 -8.423 12.407 1.00 86.25 203 ILE A O 1
ATOM 1679 N N . ALA A 1 204 ? 7.949 -9.921 13.704 1.00 87.25 204 ALA A N 1
ATOM 1680 C CA . ALA A 1 204 ? 7.730 -11.067 12.831 1.00 87.25 204 ALA A CA 1
ATOM 1681 C C . ALA A 1 204 ? 6.231 -11.367 12.652 1.00 87.25 204 ALA A C 1
ATOM 1683 O O . ALA A 1 204 ? 5.792 -11.671 11.545 1.00 87.25 204 ALA A O 1
ATOM 1684 N N . GLY A 1 205 ? 5.434 -11.226 13.718 1.00 90.31 205 GLY A N 1
ATOM 1685 C CA . GLY A 1 205 ? 3.978 -11.358 13.678 1.00 90.31 205 GLY A CA 1
ATOM 1686 C C . GLY A 1 205 ? 3.313 -10.328 12.761 1.00 90.31 205 GLY A C 1
ATOM 1687 O O . GLY A 1 205 ? 2.537 -10.709 11.884 1.00 90.31 205 GLY A O 1
ATOM 1688 N N . LEU A 1 206 ? 3.665 -9.046 12.909 1.00 91.88 206 LEU A N 1
ATOM 1689 C CA . LEU A 1 206 ? 3.217 -7.979 12.008 1.00 91.88 206 LEU A CA 1
ATOM 1690 C C . LEU A 1 206 ? 3.641 -8.262 10.562 1.00 91.88 206 LEU A C 1
ATOM 1692 O O . LEU A 1 206 ? 2.823 -8.162 9.650 1.00 91.88 206 LEU A O 1
ATOM 1696 N N . LYS A 1 207 ? 4.912 -8.620 10.350 1.00 91.56 207 LYS A N 1
ATOM 1697 C CA . LYS A 1 207 ? 5.459 -8.879 9.017 1.00 91.56 207 LYS A CA 1
ATOM 1698 C C . LYS A 1 207 ? 4.704 -9.993 8.318 1.00 91.56 207 LYS A C 1
ATOM 1700 O O . LYS A 1 207 ? 4.234 -9.804 7.204 1.00 91.56 207 LYS A O 1
ATOM 1705 N N . LYS A 1 208 ? 4.539 -11.121 9.005 1.00 91.94 208 LYS A N 1
ATOM 1706 C CA . LYS A 1 208 ? 3.783 -12.258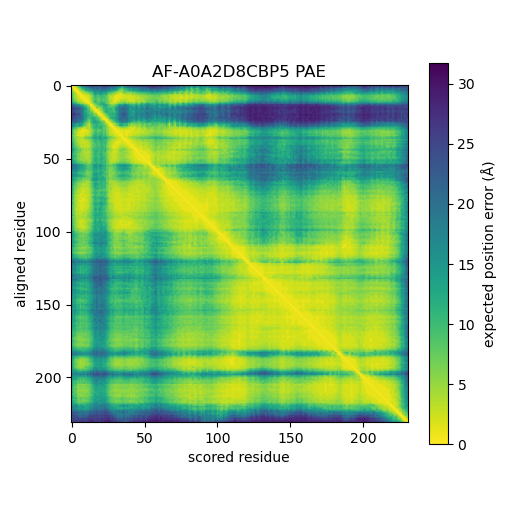 8.495 1.00 91.94 208 LYS A CA 1
ATOM 1707 C C . LYS A 1 208 ? 2.348 -11.860 8.158 1.00 91.94 208 LYS A C 1
ATOM 1709 O O . LYS A 1 208 ? 1.879 -12.171 7.076 1.00 91.94 208 LYS A O 1
ATOM 1714 N N . TRP A 1 209 ? 1.669 -11.134 9.046 1.00 92.81 209 TRP A N 1
ATOM 1715 C CA . TRP A 1 209 ? 0.294 -10.699 8.800 1.00 92.81 209 TRP A CA 1
ATOM 1716 C C . TRP A 1 209 ? 0.166 -9.781 7.576 1.00 92.81 209 TRP A C 1
ATOM 1718 O O . TRP A 1 209 ? -0.729 -9.981 6.758 1.00 92.81 209 TRP A O 1
ATOM 1728 N N . MET A 1 210 ? 1.068 -8.808 7.426 1.00 91.81 210 MET A N 1
ATOM 1729 C CA . MET A 1 210 ? 1.108 -7.921 6.256 1.00 91.81 210 MET A CA 1
ATOM 1730 C C . MET A 1 210 ? 1.398 -8.689 4.967 1.00 91.81 210 MET A C 1
ATOM 1732 O O . MET A 1 210 ? 0.762 -8.437 3.947 1.00 91.81 210 MET A O 1
ATOM 1736 N N . ASP A 1 211 ? 2.344 -9.623 5.020 1.00 91.38 211 ASP A N 1
ATOM 1737 C CA . ASP A 1 211 ? 2.737 -10.453 3.887 1.00 91.38 211 ASP A CA 1
ATOM 1738 C C . ASP A 1 211 ? 1.600 -11.372 3.437 1.00 91.38 211 ASP A C 1
ATOM 1740 O O . ASP A 1 211 ? 1.293 -11.413 2.250 1.00 91.38 211 ASP A O 1
ATOM 1744 N N . ASP A 1 212 ? 0.936 -12.045 4.380 1.00 90.88 212 ASP A N 1
ATOM 1745 C CA . ASP A 1 212 ? -0.204 -12.923 4.108 1.00 90.88 212 ASP A CA 1
ATOM 1746 C C . ASP A 1 212 ? -1.359 -12.135 3.460 1.00 90.88 212 ASP A C 1
ATOM 1748 O O . ASP A 1 212 ? -1.997 -12.609 2.518 1.00 90.88 212 ASP A O 1
ATOM 1752 N N . ARG A 1 213 ? -1.620 -10.906 3.933 1.00 89.88 213 ARG A N 1
ATOM 1753 C CA . ARG A 1 213 ? -2.633 -10.011 3.349 1.00 89.88 213 ARG A CA 1
ATOM 1754 C C . ARG A 1 213 ? -2.253 -9.563 1.940 1.00 89.88 213 ARG A C 1
ATOM 1756 O O . ARG A 1 213 ? -3.071 -9.679 1.031 1.00 89.88 213 ARG A O 1
ATOM 1763 N N . PHE A 1 214 ? -1.012 -9.114 1.759 1.00 89.69 214 PHE A N 1
ATOM 1764 C CA . PHE A 1 214 ? -0.483 -8.714 0.458 1.00 89.69 214 PHE A CA 1
ATOM 1765 C C . PHE A 1 214 ? -0.582 -9.863 -0.553 1.00 89.69 214 PHE A C 1
ATOM 1767 O O . PHE A 1 214 ? -1.126 -9.690 -1.641 1.00 89.69 214 PHE A O 1
ATOM 1774 N N . ASP A 1 215 ? -0.134 -11.063 -0.180 1.00 85.94 215 ASP A N 1
ATOM 1775 C CA . ASP A 1 215 ? -0.187 -12.235 -1.052 1.00 85.94 215 ASP A CA 1
ATOM 1776 C C . ASP A 1 215 ? -1.635 -12.648 -1.356 1.00 85.94 215 ASP A C 1
ATOM 1778 O O . ASP A 1 215 ? -1.943 -12.995 -2.494 1.00 85.94 215 ASP A O 1
ATOM 1782 N N . SER A 1 216 ? -2.548 -12.579 -0.379 1.00 85.00 216 SER A N 1
ATOM 1783 C CA . SER A 1 216 ? -3.969 -12.885 -0.593 1.00 85.00 216 SER A CA 1
ATOM 1784 C C . SER A 1 216 ? -4.616 -11.948 -1.612 1.00 85.00 216 SER A C 1
ATOM 1786 O O . SER A 1 216 ? -5.358 -12.412 -2.479 1.00 85.00 216 SER A O 1
ATOM 1788 N N . GLU A 1 217 ? -4.347 -10.645 -1.523 1.00 84.88 217 GLU A N 1
ATOM 1789 C CA . GLU A 1 217 ? -4.834 -9.659 -2.490 1.00 84.88 217 GLU A CA 1
ATOM 1790 C C . GLU A 1 217 ? -4.267 -9.967 -3.879 1.00 84.88 217 GLU A C 1
ATOM 1792 O O . GLU A 1 217 ? -5.025 -10.189 -4.824 1.00 84.88 217 GLU A O 1
ATOM 1797 N N . MET A 1 218 ? -2.944 -10.113 -3.990 1.00 79.94 218 MET A N 1
ATOM 1798 C CA . MET A 1 218 ? -2.262 -10.410 -5.254 1.00 79.94 218 MET A CA 1
ATOM 1799 C C . MET A 1 218 ? -2.759 -11.716 -5.901 1.00 79.94 218 MET A C 1
ATOM 1801 O O . MET A 1 218 ? -3.001 -11.762 -7.110 1.00 79.94 218 MET A O 1
ATOM 1805 N N . LEU A 1 219 ? -2.967 -12.774 -5.108 1.00 75.19 219 LEU A N 1
ATOM 1806 C CA . LEU A 1 219 ? -3.472 -14.072 -5.568 1.00 75.19 219 LEU A CA 1
ATOM 1807 C C . LEU A 1 219 ? -4.942 -14.026 -5.982 1.00 75.19 219 LEU A C 1
ATOM 1809 O O . LEU A 1 219 ? -5.308 -14.650 -6.980 1.00 75.19 219 LEU A O 1
ATOM 1813 N N . HIS A 1 220 ? -5.795 -13.333 -5.223 1.00 72.00 220 HIS A N 1
ATOM 1814 C CA . HIS A 1 220 ? -7.202 -13.163 -5.579 1.00 72.00 220 HIS A CA 1
ATOM 1815 C C . HIS A 1 220 ? -7.328 -12.536 -6.971 1.00 72.00 220 HIS A C 1
ATOM 1817 O O . HIS A 1 220 ? -8.052 -13.054 -7.822 1.00 72.00 220 HIS A O 1
ATOM 1823 N N . TYR A 1 221 ? -6.536 -11.500 -7.245 1.00 68.75 221 TYR A N 1
ATOM 1824 C CA . TYR A 1 221 ? -6.539 -10.843 -8.547 1.00 68.75 221 TYR A CA 1
ATOM 1825 C C . TYR A 1 221 ? -5.924 -11.688 -9.659 1.00 68.75 221 TYR A C 1
ATOM 1827 O O . TYR A 1 221 ? -6.485 -11.731 -10.752 1.00 68.75 221 TYR A O 1
ATOM 1835 N N . TYR A 1 222 ? -4.841 -12.422 -9.384 1.00 64.69 222 TYR A N 1
ATOM 1836 C CA . TYR A 1 222 ? -4.281 -13.370 -10.351 1.00 64.69 222 TYR A CA 1
ATOM 1837 C C . TYR A 1 222 ? -5.302 -14.439 -10.771 1.00 64.69 222 TYR A C 1
ATOM 1839 O O . TYR A 1 222 ? -5.338 -14.849 -11.927 1.00 64.69 222 TYR A O 1
ATOM 1847 N N . ARG A 1 223 ? -6.167 -14.880 -9.849 1.00 65.69 223 ARG A N 1
ATOM 1848 C CA . ARG A 1 223 ? -7.229 -15.856 -10.146 1.00 65.69 223 ARG A CA 1
ATOM 1849 C C . ARG A 1 223 ? -8.386 -15.265 -10.955 1.00 65.69 223 ARG A C 1
ATOM 1851 O O . ARG A 1 223 ? -9.005 -16.003 -11.714 1.00 65.69 223 ARG A O 1
ATOM 1858 N N . LEU A 1 224 ? -8.688 -13.976 -10.787 1.00 57.03 224 LEU A N 1
ATOM 1859 C CA . LEU A 1 224 ? -9.766 -13.289 -11.511 1.00 57.03 224 LEU A CA 1
ATOM 1860 C C . LEU A 1 224 ? -9.347 -12.814 -12.907 1.00 57.03 224 LEU A C 1
ATOM 1862 O O . LEU A 1 224 ? -10.163 -12.826 -13.822 1.00 57.03 224 LEU A O 1
ATOM 1866 N N . ASN A 1 225 ? -8.082 -12.434 -13.071 1.00 55.41 225 ASN A N 1
ATOM 1867 C CA . ASN A 1 225 ? -7.475 -12.077 -14.346 1.00 55.41 225 ASN A CA 1
ATOM 1868 C C . ASN A 1 225 ? -6.199 -12.905 -14.507 1.00 55.41 225 ASN A C 1
ATOM 1870 O O . ASN A 1 225 ? -5.108 -12.375 -14.264 1.00 55.41 225 ASN A O 1
ATOM 1874 N N . PRO A 1 226 ? -6.308 -14.203 -14.861 1.00 56.50 226 PRO A N 1
ATOM 1875 C CA . PRO A 1 226 ? -5.124 -14.986 -15.160 1.00 56.50 226 PRO A CA 1
ATOM 1876 C C . PRO A 1 226 ? -4.342 -14.222 -16.219 1.00 56.50 226 PRO A C 1
ATOM 1878 O O . PRO A 1 226 ? -4.873 -13.893 -17.280 1.00 56.50 226 PRO A O 1
ATOM 1881 N N . ILE A 1 227 ? -3.096 -13.877 -15.893 1.00 54.00 227 ILE A N 1
ATOM 1882 C CA . ILE A 1 227 ? -2.154 -13.393 -16.896 1.00 54.00 227 ILE A CA 1
ATOM 1883 C C . ILE A 1 227 ? -2.147 -14.493 -17.948 1.00 54.00 227 ILE A C 1
ATOM 1885 O O . ILE A 1 227 ? -1.757 -15.617 -17.634 1.00 54.00 227 ILE A O 1
ATOM 1889 N N . ASP A 1 228 ? -2.674 -14.209 -19.136 1.00 46.00 228 ASP A N 1
ATOM 1890 C CA . ASP A 1 228 ? -2.742 -15.206 -20.190 1.00 46.00 228 ASP A CA 1
ATOM 1891 C C . ASP A 1 228 ? -1.297 -15.501 -20.600 1.00 46.00 228 ASP A C 1
ATOM 1893 O O . ASP A 1 228 ? -0.638 -14.711 -21.276 1.00 46.00 228 ASP A O 1
ATOM 1897 N N . LEU A 1 229 ? -0.753 -16.598 -20.070 1.00 44.78 229 LEU A N 1
ATOM 1898 C CA . LEU A 1 229 ? 0.644 -17.005 -20.238 1.00 44.78 229 LEU A CA 1
ATOM 1899 C C . LEU A 1 229 ? 0.925 -17.517 -21.662 1.00 44.78 229 LEU A C 1
ATOM 1901 O O . LEU A 1 229 ? 2.034 -17.967 -21.939 1.00 44.78 229 LEU A O 1
ATOM 1905 N N . ASN A 1 230 ? -0.061 -17.453 -22.561 1.00 31.55 230 ASN A N 1
ATOM 1906 C CA . ASN A 1 230 ? 0.004 -17.976 -23.916 1.00 31.55 230 ASN A CA 1
ATOM 1907 C C . ASN A 1 230 ? -0.393 -16.923 -24.957 1.00 31.55 230 ASN A C 1
ATOM 1909 O O . ASN A 1 230 ? -1.403 -17.114 -25.619 1.00 31.55 230 ASN A O 1
ATOM 1913 N N . HIS A 1 231 ? 0.404 -15.867 -25.156 1.00 33.38 231 HIS A N 1
ATOM 1914 C CA . HIS A 1 231 ? 0.480 -15.164 -26.449 1.00 33.38 231 HIS A CA 1
ATOM 1915 C C . HIS A 1 231 ? 1.813 -14.433 -26.648 1.00 33.38 231 HIS A C 1
ATOM 1917 O O . HIS A 1 231 ? 2.223 -13.656 -25.757 1.00 33.38 231 HIS A O 1
#

Mean predicted aligned error: 9.38 Å

Foldseek 3Di:
DPPDFDKDKDFFDDPDPVCTPPDPLPAGQKMWIDTDPAIDIDGLPLRVVVCVVQPVDSVRSSVCVVVRVVSVVVLVVLLVLVQCCQCVVVVHHDHPVCSVPVLCCVQQQAFPLVVLLVPQPCPVVVVLVVVPDPVLVVVCVVQGPLRSLVVCVPVPVPSSVVQCVPPSSVLSNVLVVVVVVVVDDRHTLSCLLPDDDDPDPSRVVSNVVSNVVSVVSVVVVCVVPVPPPDD

Radius of gyration: 21.45 Å; Cα contacts (8 Å, |Δi|>4): 22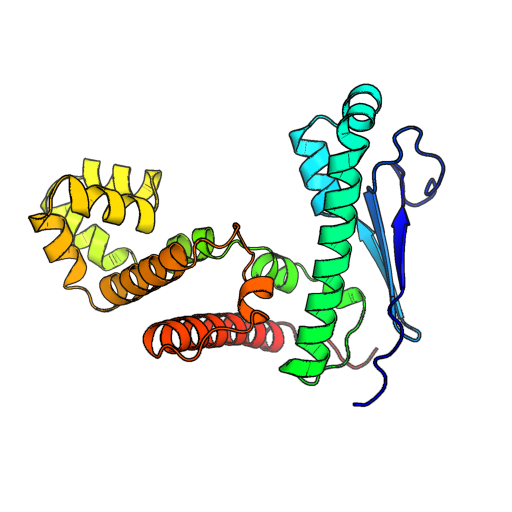6; chains: 1; bounding box: 48×45×60 Å

Solvent-accessible surface area (backbone atoms only — not comparable to full-atom values): 13273 Å² total; per-residue (Å²): 131,82,83,78,78,75,72,45,79,45,76,32,18,37,99,46,93,89,43,60,78,71,41,94,42,72,50,48,37,29,35,34,35,34,41,90,92,45,72,31,75,47,67,29,62,68,39,48,50,51,34,68,76,63,45,81,48,51,86,55,51,57,74,42,61,69,59,52,51,50,48,50,52,51,50,52,50,50,56,51,49,49,39,46,44,31,41,75,71,66,70,36,84,70,53,50,63,58,72,73,32,66,64,59,42,55,62,34,65,37,40,51,71,61,48,55,41,69,72,51,76,54,66,69,52,48,56,60,31,62,78,74,39,66,68,55,47,54,47,31,72,73,58,31,56,61,54,35,52,58,47,28,56,78,76,36,53,67,62,34,52,58,53,48,68,42,64,67,54,32,52,55,51,52,43,50,53,56,57,64,68,67,72,65,74,97,46,26,36,46,57,56,66,71,51,90,74,68,91,48,66,71,57,46,50,43,49,50,53,54,43,54,51,52,50,49,53,56,48,54,49,42,72,75,53,61,75,76,90,81,124

Secondary structure (DSSP, 8-state):
------EEEEEEE-SSTT-TT--TT--EEEEEEEETTEEEEEE-HHHHHHHHHH-S-HHHHTT-HHHHHHHHHHHHHHHHHHHHIIIIIS-----GGGGG-HHHHHHHHSBHHHHHHHT---HHHHHHHHTT-HHHHHHHHHH-HHHHHHHHHHH-HHHHHHHTTSHHHHHHHHHHHHHHHT-----BHHHHHH----S-HHHHHHHHHHHHHHHHHHHHHHHHS------

Sequence (231 aa):
MQKKTKLAIKHYHGKELEKIGKSSASFPLYVMVRYKNAKTKFASRLGIRFVNENGGESSILGKFNRDVISLIEDEVKHIELLRDYFEDVLAVEFTPSMVVNEVFENTALEKVIDYFDQVFEEKELIEILAEIDQDLIDLLNAAGPTRFLSGLKHLDLALFQRCMEIEEVRRVFDFFRIYKSFNWPEVNRLQFRMAVIDENQNIAGLKKWMDDRFDSEMLHYYRLNPIDLNH

Nearest PDB structures (foldseek):
  8xql-assembly1_R  TM=1.884E-01  e=3.011E+00  Clostridium perfringens
  8xqn-assembly1_R  TM=1.905E-01  e=8.762E+00  Clostridium perfringens